Protein AF-A0A3D5E0Q9-F1 (afdb_monomer_lite)

Radius of gyration: 28.91 Å; chains: 1; bounding box: 89×63×93 Å

Foldseek 3Di:
DPDDDPDPLRVLVVQLVVCVVVVHDLLVQLVVCCVPVVFQSLVSLCSNVPDQLARLQVLLLVLCCVVVNCVPCPDRRGSVLSVLCRQFQHDDPGGGGDDDALVNLVSSCSSSVPLASCSNDDPNNVVPDDPVRVVVRVVVNDCVVVVVVPPPPPPPDDDDDDDDDDDDDDDDDDDDDDDDDDPDDDDCVVVVVVVVPPPDDDDDDDDDDDDDDDDDDDDDDDDDD

Secondary structure (DSSP, 8-state):
--PPPPPHHHHHHHHHHHHHHTT--HHHHHHHHHHHH---HHHHHHHHHT--HHHHHHHHHHHHHHTTS-TT-TT---HHHHHHHHHTT-SSSS--SPPPPHHHHHHHHHHTT-S-GGGG--HHHHHHS-HHHHHHHHHTT-THHHHTT--------------------------------------THHHHHHGGGS--S--------PPPPP-----------

Structure (mmCIF, N/CA/C/O backbone):
data_AF-A0A3D5E0Q9-F1
#
_entry.id   AF-A0A3D5E0Q9-F1
#
loop_
_atom_site.group_PDB
_atom_site.id
_atom_site.type_symbol
_atom_site.label_atom_id
_atom_site.label_alt_id
_atom_site.label_comp_id
_atom_site.label_asym_id
_atom_site.label_entity_id
_atom_site.label_seq_id
_atom_site.pdbx_PDB_ins_code
_atom_site.Cartn_x
_atom_site.Cartn_y
_atom_site.Cartn_z
_atom_site.occupancy
_atom_site.B_iso_or_equiv
_atom_site.auth_seq_id
_atom_site.auth_comp_id
_atom_site.auth_asym_id
_atom_site.auth_atom_id
_atom_site.pdbx_PDB_model_num
ATOM 1 N N . MET A 1 1 ? -21.034 23.790 -22.641 1.00 37.84 1 MET A N 1
ATOM 2 C CA . MET A 1 1 ? -19.598 23.682 -22.307 1.00 37.84 1 MET A CA 1
ATOM 3 C C . MET A 1 1 ? -19.311 22.242 -21.901 1.00 37.84 1 MET A C 1
ATOM 5 O O . MET A 1 1 ? -19.867 21.818 -20.894 1.00 37.84 1 MET A O 1
ATOM 9 N N . PRO A 1 2 ? -18.551 21.454 -22.677 1.00 42.53 2 PRO A N 1
ATOM 10 C CA . PRO A 1 2 ? -18.201 20.096 -22.282 1.00 42.53 2 PRO A CA 1
ATOM 11 C C . PRO A 1 2 ? -17.127 20.173 -21.191 1.00 42.53 2 PRO A C 1
ATOM 13 O O . PRO A 1 2 ? -16.043 20.702 -21.425 1.00 42.53 2 PRO A O 1
ATOM 16 N N . GLY A 1 3 ? -17.465 19.724 -19.980 1.00 47.66 3 GLY A N 1
ATOM 17 C CA . GLY A 1 3 ? -16.590 19.783 -18.810 1.00 47.66 3 GLY A CA 1
ATOM 18 C C . GLY A 1 3 ? -15.300 18.994 -19.022 1.00 47.66 3 GLY A C 1
ATOM 19 O O . GLY A 1 3 ? -15.319 17.892 -19.575 1.00 47.66 3 GLY A O 1
ATOM 20 N N . ALA A 1 4 ? -14.177 19.577 -18.599 1.00 54.59 4 ALA A N 1
ATOM 21 C CA . ALA A 1 4 ? -12.871 18.937 -18.641 1.00 54.59 4 ALA A CA 1
ATOM 22 C C . ALA A 1 4 ? -12.950 17.545 -18.001 1.00 54.59 4 ALA A C 1
ATOM 24 O O . ALA A 1 4 ? -13.426 17.397 -16.875 1.00 54.59 4 ALA A O 1
ATOM 25 N N . LYS A 1 5 ? -12.493 16.522 -18.731 1.00 58.09 5 LYS A N 1
ATOM 26 C CA . LYS A 1 5 ? -12.376 15.155 -18.215 1.00 58.09 5 LYS A CA 1
ATOM 27 C C . LYS A 1 5 ? -11.551 15.220 -16.930 1.00 58.09 5 LYS A C 1
ATOM 29 O O . LYS A 1 5 ? -10.393 15.638 -16.977 1.00 58.09 5 LYS A O 1
ATOM 34 N N . ALA A 1 6 ? -12.151 14.863 -15.794 1.00 70.31 6 ALA A N 1
ATOM 35 C CA . ALA A 1 6 ? -11.432 14.794 -14.531 1.00 70.31 6 ALA A CA 1
ATOM 36 C C . ALA A 1 6 ? -10.184 13.920 -14.722 1.00 70.31 6 ALA A C 1
ATOM 38 O O . ALA A 1 6 ? -10.240 12.880 -15.382 1.00 70.31 6 ALA A O 1
ATOM 39 N N . SER A 1 7 ? -9.040 14.356 -14.188 1.00 89.62 7 SER A N 1
ATOM 40 C CA . SER A 1 7 ? -7.846 13.508 -14.214 1.00 89.62 7 SER A CA 1
ATOM 41 C C . SER A 1 7 ? -8.155 12.178 -13.516 1.00 89.62 7 SER A C 1
ATOM 43 O O . SER A 1 7 ? -8.914 12.158 -12.548 1.00 89.62 7 SER A O 1
ATOM 45 N N . LEU A 1 8 ? -7.540 11.075 -13.952 1.00 90.81 8 LEU A N 1
ATOM 46 C CA . LEU A 1 8 ? -7.748 9.755 -13.337 1.00 90.81 8 LEU A CA 1
ATOM 47 C C . LEU A 1 8 ? -7.545 9.781 -11.808 1.00 90.81 8 LEU A C 1
ATOM 49 O O . LEU A 1 8 ? -8.246 9.096 -11.070 1.00 90.81 8 LEU A O 1
ATOM 53 N N . ARG A 1 9 ? -6.616 10.614 -11.317 1.00 89.88 9 ARG A N 1
ATOM 54 C CA . ARG A 1 9 ? -6.406 10.830 -9.876 1.00 89.88 9 ARG A CA 1
ATOM 55 C C . ARG A 1 9 ? -7.600 11.495 -9.193 1.00 89.88 9 ARG A C 1
ATOM 57 O O . ARG A 1 9 ? -7.939 11.106 -8.081 1.00 89.88 9 ARG A O 1
ATOM 64 N N . ALA A 1 10 ? -8.219 12.482 -9.839 1.00 94.06 10 ALA A N 1
ATOM 65 C CA . ALA A 1 10 ? -9.415 13.139 -9.320 1.00 94.06 10 ALA A CA 1
ATOM 66 C C . ALA A 1 10 ? -10.610 12.173 -9.296 1.00 94.06 10 ALA A C 1
ATOM 68 O O . ALA A 1 10 ? -11.301 12.103 -8.287 1.00 94.06 10 ALA A O 1
ATOM 69 N N . GLU A 1 11 ? -10.789 11.358 -10.342 1.00 94.94 11 GLU A N 1
ATOM 70 C CA . GLU A 1 11 ? -11.825 10.313 -10.375 1.00 94.94 11 GLU A CA 1
ATOM 71 C C . GLU A 1 11 ? -11.630 9.278 -9.251 1.00 94.94 11 GLU A C 1
ATOM 73 O O . GLU A 1 11 ? -12.576 8.901 -8.559 1.00 94.94 11 GLU A O 1
ATOM 78 N N . GLN A 1 12 ? -10.389 8.836 -9.030 1.00 95.75 12 GLN A N 1
ATOM 79 C CA . GLN A 1 12 ? -10.046 7.931 -7.933 1.00 95.75 12 GLN A CA 1
ATOM 80 C C . GLN A 1 12 ? -10.340 8.550 -6.561 1.00 95.75 12 GLN A C 1
ATOM 82 O O . GLN A 1 12 ? -10.915 7.881 -5.703 1.00 95.75 12 GLN A O 1
ATOM 87 N N . ALA A 1 13 ? -9.974 9.818 -6.355 1.00 96.12 13 ALA A N 1
ATOM 88 C CA . ALA A 1 13 ? -10.257 10.526 -5.111 1.00 96.12 13 ALA A CA 1
ATOM 89 C C . ALA A 1 13 ? -11.767 10.638 -4.857 1.00 96.12 13 ALA A C 1
ATOM 91 O O . ALA A 1 13 ? -12.230 10.247 -3.790 1.00 96.12 13 ALA A O 1
ATOM 92 N N . GLU A 1 14 ? -12.539 11.049 -5.865 1.00 96.62 14 GLU A N 1
ATOM 93 C CA . GLU A 1 14 ? -13.994 11.164 -5.759 1.00 96.62 14 GLU A CA 1
ATOM 94 C C . GLU A 1 14 ? -14.656 9.815 -5.438 1.00 96.62 14 GLU A C 1
ATOM 96 O O . GLU A 1 14 ? -15.540 9.737 -4.582 1.00 96.62 14 GLU A O 1
ATOM 101 N N . LEU A 1 15 ? -14.215 8.727 -6.085 1.00 97.00 15 LEU A N 1
ATOM 102 C CA . LEU A 1 15 ? -14.737 7.390 -5.802 1.00 97.00 15 LEU A CA 1
ATOM 103 C C . LEU A 1 15 ? -14.462 6.975 -4.354 1.00 97.00 15 LEU A C 1
ATOM 105 O O . LEU A 1 15 ? -15.365 6.471 -3.683 1.00 97.00 15 LEU A O 1
ATOM 109 N N . ARG A 1 16 ? -13.234 7.185 -3.869 1.00 97.56 16 ARG A N 1
ATOM 110 C CA . ARG A 1 16 ? -12.868 6.888 -2.481 1.00 97.56 16 ARG A CA 1
ATOM 111 C C . ARG A 1 16 ? -13.745 7.681 -1.517 1.00 97.56 16 ARG A C 1
ATOM 113 O O . ARG A 1 16 ? -14.320 7.085 -0.610 1.00 97.56 16 ARG A O 1
ATOM 120 N N . ASP A 1 17 ? -13.875 8.986 -1.724 1.00 97.69 17 ASP A N 1
ATOM 121 C CA . ASP A 1 17 ? -14.617 9.868 -0.822 1.00 97.69 17 ASP A CA 1
ATOM 122 C C . ASP A 1 17 ? -16.105 9.491 -0.789 1.00 97.69 17 ASP A C 1
ATOM 124 O O . ASP A 1 17 ? -16.701 9.391 0.285 1.00 97.69 17 ASP A O 1
ATOM 128 N N . ARG A 1 18 ? -16.682 9.136 -1.944 1.00 97.94 18 ARG A N 1
ATOM 129 C CA . ARG A 1 18 ? -18.049 8.606 -2.041 1.00 97.94 18 ARG A CA 1
ATOM 130 C C . ARG A 1 18 ? -18.220 7.295 -1.274 1.00 97.94 18 ARG A C 1
ATOM 132 O O . ARG A 1 18 ? -19.180 7.145 -0.526 1.00 97.94 18 ARG A O 1
ATOM 139 N N . MET A 1 19 ? -17.302 6.342 -1.437 1.00 98.19 19 MET A N 1
ATOM 140 C CA . MET A 1 19 ? -17.358 5.069 -0.711 1.00 98.19 19 MET A CA 1
ATOM 141 C C . MET A 1 19 ? -17.203 5.272 0.803 1.00 98.19 19 MET A C 1
ATOM 143 O O . MET A 1 19 ? -17.909 4.630 1.579 1.00 98.19 19 MET A O 1
ATOM 147 N N . ARG A 1 20 ? -16.340 6.204 1.230 1.00 97.12 20 ARG A N 1
ATOM 148 C CA . ARG A 1 20 ? -16.189 6.583 2.642 1.00 97.12 20 ARG A CA 1
ATOM 149 C C . ARG A 1 20 ? -17.450 7.237 3.202 1.00 97.12 20 ARG A C 1
ATOM 151 O O . ARG A 1 20 ? -17.837 6.896 4.316 1.00 97.12 20 ARG A O 1
ATOM 158 N N . ALA A 1 21 ? -18.117 8.101 2.436 1.00 97.31 21 ALA A N 1
ATOM 159 C CA . ALA A 1 21 ? -19.390 8.710 2.828 1.00 97.31 21 ALA A CA 1
ATOM 160 C C . ALA A 1 21 ? -20.511 7.670 3.018 1.00 97.31 21 ALA A C 1
ATOM 162 O O . ALA A 1 21 ? -21.378 7.848 3.866 1.00 97.31 21 ALA A O 1
ATOM 163 N N . LEU A 1 22 ? -20.456 6.555 2.283 1.00 97.50 22 LEU A N 1
ATOM 164 C CA . LEU A 1 22 ? -21.356 5.407 2.449 1.00 97.50 22 LEU A CA 1
ATOM 165 C C . LEU A 1 22 ? -20.956 4.466 3.603 1.00 97.50 22 LEU A C 1
ATOM 167 O O . LEU A 1 22 ? -21.578 3.423 3.785 1.00 97.50 22 LEU A O 1
ATOM 171 N N . GLY A 1 23 ? -19.910 4.795 4.367 1.00 97.06 23 GLY A N 1
ATOM 172 C CA . GLY A 1 23 ? -19.435 3.983 5.488 1.00 97.06 23 GLY A CA 1
ATOM 173 C C . GLY A 1 23 ? -18.597 2.765 5.088 1.00 97.06 23 GLY A C 1
ATOM 174 O O . GLY A 1 23 ? -18.316 1.919 5.936 1.00 97.06 23 GLY A O 1
ATOM 175 N N . LEU A 1 24 ? -18.167 2.657 3.826 1.00 97.00 24 LEU A N 1
ATOM 176 C CA . LEU A 1 24 ? -17.314 1.552 3.390 1.00 97.00 24 LEU A CA 1
ATOM 177 C C . LEU A 1 24 ? -15.885 1.705 3.940 1.00 97.00 24 LEU A C 1
ATOM 179 O O . LEU A 1 24 ? -15.323 2.806 4.040 1.00 97.00 24 LEU A O 1
ATOM 183 N N . GLY A 1 25 ? -15.296 0.574 4.323 1.00 94.81 25 GLY A N 1
ATOM 184 C CA . GLY A 1 25 ? -13.929 0.485 4.819 1.00 94.81 25 GLY A CA 1
ATOM 185 C C . GLY A 1 25 ? -12.892 0.477 3.695 1.00 94.81 25 GLY A C 1
ATOM 186 O O . GLY A 1 25 ? -13.211 0.371 2.510 1.00 94.81 25 GLY A O 1
ATOM 187 N N . TYR A 1 26 ? -11.620 0.572 4.081 1.00 96.00 26 TYR A N 1
ATOM 188 C CA . TYR A 1 26 ? -10.499 0.573 3.136 1.00 96.00 26 TYR A CA 1
ATOM 189 C C . TYR A 1 26 ? -10.370 -0.739 2.356 1.00 96.00 26 TYR A C 1
ATOM 191 O O . TYR A 1 26 ? -9.979 -0.698 1.195 1.00 96.00 26 TYR A O 1
ATOM 199 N N . GLU A 1 27 ? -10.778 -1.869 2.939 1.00 95.81 27 GLU A N 1
ATOM 200 C CA . GLU A 1 27 ? -10.821 -3.168 2.257 1.00 95.81 27 GLU A CA 1
ATOM 201 C C . GLU A 1 27 ? -11.749 -3.132 1.036 1.00 95.81 27 GLU A C 1
ATOM 203 O O . GLU A 1 27 ? -11.349 -3.484 -0.074 1.00 95.81 27 GLU A O 1
ATOM 208 N N . GLN A 1 28 ? -12.981 -2.641 1.214 1.00 97.38 28 GLN A N 1
ATOM 209 C CA . GLN A 1 28 ? -13.955 -2.557 0.125 1.00 97.38 28 GLN A CA 1
ATOM 210 C C . GLN A 1 28 ? -13.496 -1.568 -0.948 1.00 97.38 28 GLN A C 1
ATOM 212 O O . GLN A 1 28 ? -13.663 -1.822 -2.140 1.00 97.38 28 GLN A O 1
ATOM 217 N N . ILE A 1 29 ? -12.887 -0.455 -0.532 1.00 97.62 29 ILE A N 1
ATOM 218 C CA . ILE A 1 29 ? -12.332 0.535 -1.456 1.00 97.62 29 ILE A CA 1
ATOM 219 C C . ILE A 1 29 ? -11.178 -0.078 -2.257 1.00 97.62 29 ILE A C 1
ATOM 221 O O . ILE A 1 29 ? -11.185 0.011 -3.481 1.00 97.62 29 ILE A O 1
ATOM 225 N N . ALA A 1 30 ? -10.224 -0.751 -1.611 1.00 97.38 30 ALA A N 1
ATOM 226 C CA . ALA A 1 30 ? -9.113 -1.413 -2.292 1.00 97.38 30 ALA A CA 1
ATOM 227 C C . ALA A 1 30 ? -9.620 -2.444 -3.314 1.00 97.38 30 ALA A C 1
ATOM 229 O O . ALA A 1 30 ? -9.163 -2.463 -4.458 1.00 97.38 30 ALA A O 1
ATOM 230 N N . ALA A 1 31 ? -10.630 -3.235 -2.947 1.00 96.12 31 ALA A N 1
ATOM 231 C CA . ALA A 1 31 ? -11.229 -4.211 -3.847 1.00 96.12 31 ALA A CA 1
ATOM 232 C C . ALA A 1 31 ? -11.887 -3.566 -5.084 1.00 96.12 31 ALA A C 1
ATOM 234 O O . ALA A 1 31 ? -11.686 -4.032 -6.213 1.00 96.12 31 ALA A O 1
ATOM 235 N N . GLU A 1 32 ? -12.617 -2.460 -4.907 1.00 97.88 32 GLU A N 1
ATOM 236 C CA . GLU A 1 32 ? -13.176 -1.697 -6.030 1.00 97.88 32 GLU A CA 1
ATOM 237 C C . GLU A 1 32 ? -12.080 -1.071 -6.901 1.00 97.88 32 GLU A C 1
ATOM 239 O O . GLU A 1 32 ? -12.174 -1.098 -8.130 1.00 97.88 32 GLU A O 1
ATOM 244 N N . PHE A 1 33 ? -10.989 -0.590 -6.304 1.00 97.38 33 PHE A N 1
ATOM 245 C CA . PHE A 1 33 ? -9.849 -0.057 -7.049 1.00 97.38 33 PHE A CA 1
ATOM 246 C C . PHE A 1 33 ? -9.147 -1.132 -7.888 1.00 97.38 33 PHE A C 1
ATOM 248 O O . PHE A 1 33 ? -8.815 -0.886 -9.053 1.00 97.38 33 PHE A O 1
ATOM 255 N N . THR A 1 34 ? -8.979 -2.343 -7.354 1.00 95.56 34 THR A N 1
ATOM 256 C CA . THR A 1 34 ? -8.464 -3.486 -8.118 1.00 95.56 34 THR A CA 1
ATOM 257 C C . THR A 1 34 ? -9.381 -3.841 -9.285 1.00 95.56 34 THR A C 1
ATOM 259 O O . THR A 1 34 ? -8.912 -4.070 -10.401 1.00 95.56 34 THR A O 1
ATOM 262 N N . ARG A 1 35 ? -10.700 -3.846 -9.080 1.00 95.50 35 ARG A N 1
ATOM 263 C CA . ARG A 1 35 ? -11.656 -4.197 -10.136 1.00 95.50 35 ARG A CA 1
ATOM 264 C C . ARG A 1 35 ? -11.754 -3.125 -11.226 1.00 95.50 35 ARG A C 1
ATOM 266 O O . ARG A 1 35 ? -11.693 -3.471 -12.406 1.00 95.50 35 ARG A O 1
ATOM 273 N N . ARG A 1 36 ? -11.930 -1.858 -10.841 1.00 96.44 36 ARG A N 1
ATOM 274 C CA . ARG A 1 36 ? -12.225 -0.739 -11.750 1.00 96.44 36 ARG A CA 1
ATOM 275 C C . ARG A 1 36 ? -10.981 -0.212 -12.455 1.00 96.44 36 ARG A C 1
ATOM 277 O O . ARG A 1 36 ? -11.029 0.024 -13.656 1.00 96.44 36 ARG A O 1
ATOM 284 N N . TYR A 1 37 ? -9.874 -0.072 -11.728 1.00 94.69 37 TYR A N 1
ATOM 285 C CA . TYR A 1 37 ? -8.638 0.522 -12.247 1.00 94.69 37 TYR A CA 1
ATOM 286 C C . TYR A 1 37 ? -7.531 -0.504 -12.501 1.00 94.69 37 TYR A C 1
ATOM 288 O O . TYR A 1 37 ? -6.424 -0.120 -12.866 1.00 94.69 37 TYR A O 1
ATOM 296 N N . ARG A 1 38 ? -7.813 -1.803 -12.313 1.00 93.31 38 ARG A N 1
ATOM 297 C CA . ARG A 1 38 ? -6.848 -2.902 -12.511 1.00 93.31 38 ARG A CA 1
ATOM 298 C C . ARG A 1 38 ? -5.578 -2.745 -11.676 1.00 93.31 38 ARG A C 1
ATOM 300 O O . ARG A 1 38 ? -4.516 -3.232 -12.053 1.00 93.31 38 ARG A O 1
ATOM 307 N N . LEU A 1 39 ? -5.696 -2.081 -10.527 1.00 94.69 39 LEU A N 1
ATOM 308 C CA . LEU A 1 39 ? -4.582 -1.941 -9.604 1.00 94.69 39 LEU A CA 1
ATOM 309 C C . LEU A 1 39 ? -4.301 -3.267 -8.914 1.00 94.69 39 LEU A C 1
ATOM 311 O O . LEU A 1 39 ? -5.211 -3.965 -8.457 1.00 94.69 39 LEU A O 1
ATOM 315 N N . ARG A 1 40 ? -3.015 -3.574 -8.782 1.00 94.81 40 ARG A N 1
ATOM 316 C CA . ARG A 1 40 ? -2.567 -4.700 -7.971 1.00 94.81 40 ARG A CA 1
ATOM 317 C C . ARG A 1 40 ? -2.914 -4.456 -6.505 1.00 94.81 40 ARG A C 1
ATOM 319 O O . ARG A 1 40 ? -2.911 -3.291 -6.095 1.00 94.81 40 ARG A O 1
ATOM 326 N N . PRO A 1 41 ? -3.172 -5.505 -5.705 1.00 96.44 41 PRO A N 1
ATOM 327 C CA . PRO A 1 41 ? -3.681 -5.338 -4.346 1.00 96.44 41 PRO A CA 1
ATOM 328 C C . PRO A 1 41 ? -2.851 -4.366 -3.494 1.00 96.44 41 PRO A C 1
ATOM 330 O O . PRO A 1 41 ? -3.415 -3.466 -2.879 1.00 96.44 41 PRO A O 1
ATOM 333 N N . ARG A 1 42 ? -1.512 -4.446 -3.548 1.00 96.38 42 ARG A N 1
ATOM 334 C CA . ARG A 1 42 ? -0.607 -3.527 -2.824 1.00 96.38 42 ARG A CA 1
ATOM 335 C C . ARG A 1 42 ? -0.855 -2.052 -3.159 1.00 96.38 42 ARG A C 1
ATOM 337 O O . ARG A 1 42 ? -1.089 -1.243 -2.265 1.00 96.38 42 ARG A O 1
ATOM 344 N N . ALA A 1 43 ? -0.874 -1.716 -4.448 1.00 96.88 43 ALA A N 1
ATOM 345 C CA . ALA A 1 43 ? -1.147 -0.354 -4.902 1.00 96.88 43 ALA A CA 1
ATOM 346 C C . ALA A 1 43 ? -2.594 0.073 -4.603 1.00 96.88 43 ALA A C 1
ATOM 348 O O . ALA A 1 43 ? -2.840 1.234 -4.273 1.00 96.88 43 ALA A O 1
ATOM 349 N N . ALA A 1 44 ? -3.551 -0.854 -4.699 1.00 97.75 44 ALA A N 1
ATOM 350 C CA . ALA A 1 44 ? -4.959 -0.591 -4.430 1.00 97.75 44 ALA A CA 1
ATOM 351 C C . ALA A 1 44 ? -5.198 -0.203 -2.965 1.00 97.75 44 ALA A C 1
ATOM 353 O O . ALA A 1 44 ? -5.876 0.790 -2.714 1.00 97.75 44 ALA A O 1
ATOM 354 N N . TRP A 1 45 ? -4.580 -0.906 -2.011 1.00 97.94 45 TRP A N 1
ATOM 355 C CA . TRP A 1 45 ? -4.627 -0.547 -0.591 1.00 97.94 45 TRP A CA 1
ATOM 356 C C . TRP A 1 45 ? -4.058 0.850 -0.334 1.00 97.94 45 TRP A C 1
ATOM 358 O O . TRP A 1 45 ? -4.719 1.677 0.294 1.00 97.94 45 TRP A O 1
ATOM 368 N N . ARG A 1 46 ? -2.895 1.185 -0.906 1.00 97.69 46 ARG A N 1
ATOM 369 C CA . ARG A 1 46 ? -2.346 2.545 -0.799 1.00 97.69 46 ARG A CA 1
ATOM 370 C C . ARG A 1 46 ? -3.296 3.606 -1.370 1.00 97.69 46 ARG A C 1
ATOM 372 O O . ARG A 1 46 ? -3.495 4.657 -0.759 1.00 97.69 46 ARG A O 1
ATOM 379 N N . GLN A 1 47 ? -3.883 3.349 -2.541 1.00 97.25 47 GLN A N 1
ATOM 380 C CA . GLN A 1 47 ? -4.841 4.267 -3.167 1.00 97.25 47 GLN A CA 1
ATOM 381 C C . GLN A 1 47 ? -6.154 4.388 -2.378 1.00 97.25 47 GLN A C 1
ATOM 383 O O . GLN A 1 47 ? -6.734 5.478 -2.340 1.00 97.25 47 GLN A O 1
ATOM 388 N N . ALA A 1 48 ? -6.575 3.325 -1.688 1.00 97.38 48 ALA A N 1
ATOM 389 C CA . ALA A 1 48 ? -7.735 3.338 -0.805 1.00 97.38 48 ALA A CA 1
ATOM 390 C C . ALA A 1 48 ? -7.551 4.311 0.367 1.00 97.38 48 ALA A C 1
ATOM 392 O O . ALA A 1 48 ? -8.495 5.009 0.725 1.00 97.38 48 ALA A O 1
ATOM 393 N N . TYR A 1 49 ? -6.334 4.429 0.905 1.00 96.62 49 TYR A N 1
ATOM 394 C CA . TYR A 1 49 ? -5.980 5.466 1.881 1.00 96.62 49 TYR A CA 1
ATOM 395 C C . TYR A 1 49 ? -5.786 6.857 1.266 1.00 96.62 49 TYR A C 1
ATOM 397 O O . TYR A 1 49 ? -5.804 7.861 1.973 1.00 96.62 49 TYR A O 1
ATOM 405 N N . GLY A 1 50 ? -5.602 6.930 -0.052 1.00 96.31 50 GLY A N 1
ATOM 406 C CA . GLY A 1 50 ? -5.303 8.168 -0.762 1.00 96.31 50 GLY A CA 1
ATOM 407 C C . GLY A 1 50 ? -3.884 8.673 -0.589 1.00 96.31 50 GLY A C 1
ATOM 408 O O . GLY A 1 50 ? -3.623 9.849 -0.825 1.00 96.31 50 GLY A O 1
ATOM 409 N N . TRP A 1 51 ? -2.963 7.789 -0.216 1.00 97.38 51 TRP A N 1
ATOM 410 C CA . TRP A 1 51 ? -1.573 8.157 -0.014 1.00 97.38 51 TRP A CA 1
ATOM 411 C C . TRP A 1 51 ? -0.792 8.189 -1.329 1.00 97.38 51 TRP A C 1
ATOM 413 O O . TRP A 1 51 ? -0.886 7.298 -2.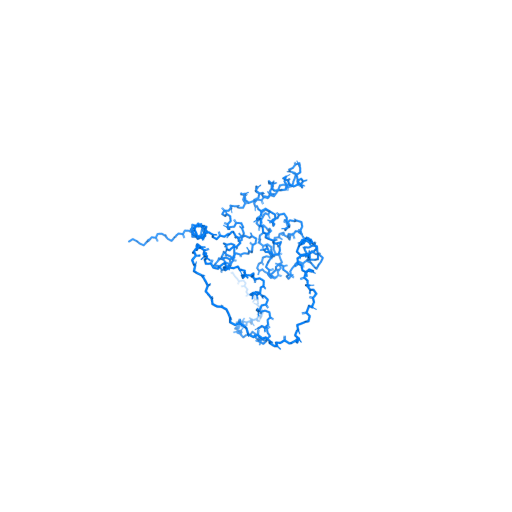188 1.00 97.38 51 TRP A O 1
ATOM 423 N N . SER A 1 52 ? 0.056 9.207 -1.463 1.00 96.25 52 SER A N 1
ATOM 424 C CA . SER A 1 52 ? 1.171 9.166 -2.407 1.00 96.25 52 SER A CA 1
ATOM 425 C C . SER A 1 52 ? 2.177 8.077 -2.006 1.00 96.25 52 SER A C 1
ATOM 427 O O . SER A 1 52 ? 2.131 7.550 -0.894 1.00 96.25 52 SER A O 1
ATOM 429 N N . LEU A 1 53 ? 3.093 7.716 -2.909 1.00 96.62 53 LEU A N 1
ATOM 430 C CA . LEU A 1 53 ? 4.155 6.753 -2.593 1.00 96.62 53 LEU A CA 1
ATOM 431 C C . LEU A 1 53 ? 5.018 7.221 -1.412 1.00 96.62 53 LEU A C 1
ATOM 433 O O . LEU A 1 53 ? 5.330 6.416 -0.544 1.00 96.62 53 LEU A O 1
ATOM 437 N N . ASN A 1 54 ? 5.344 8.516 -1.350 1.00 96.88 54 ASN A N 1
ATOM 438 C CA . ASN A 1 54 ? 6.145 9.076 -0.259 1.00 96.88 54 ASN A CA 1
ATOM 439 C C . ASN A 1 54 ? 5.376 9.050 1.064 1.00 96.88 54 ASN A C 1
ATOM 441 O O . ASN A 1 54 ? 5.883 8.524 2.042 1.00 96.88 54 ASN A O 1
ATOM 445 N N . GLN A 1 55 ? 4.113 9.489 1.063 1.00 97.44 55 GLN A N 1
ATOM 446 C CA . GLN A 1 55 ? 3.272 9.420 2.264 1.00 97.44 55 GLN A CA 1
ATOM 447 C C . GLN A 1 55 ? 3.131 7.983 2.776 1.00 97.44 55 GLN A C 1
ATOM 449 O O . GLN A 1 55 ? 3.200 7.746 3.975 1.00 97.44 55 GLN A O 1
ATOM 454 N N . ALA A 1 56 ? 2.952 7.011 1.880 1.00 97.62 56 ALA A N 1
ATOM 455 C CA . ALA A 1 56 ? 2.876 5.610 2.272 1.00 97.62 56 ALA A CA 1
ATOM 456 C C . ALA A 1 56 ? 4.212 5.090 2.818 1.00 97.62 56 ALA A C 1
ATOM 458 O O . ALA A 1 56 ? 4.213 4.380 3.819 1.00 97.62 56 ALA A O 1
ATOM 459 N N . ALA A 1 57 ? 5.338 5.463 2.208 1.00 96.56 57 ALA A N 1
ATOM 460 C CA . ALA A 1 57 ? 6.663 5.131 2.719 1.00 96.56 57 ALA A CA 1
ATOM 461 C C . ALA A 1 57 ? 6.885 5.701 4.132 1.00 96.56 57 ALA A C 1
ATOM 463 O O . ALA A 1 57 ? 7.345 4.975 5.011 1.00 96.56 57 ALA A O 1
ATOM 464 N N . ASP A 1 58 ? 6.456 6.940 4.386 1.00 95.75 58 ASP A N 1
ATOM 465 C CA . ASP A 1 58 ? 6.519 7.562 5.711 1.00 95.75 58 ASP A CA 1
ATOM 466 C C . ASP A 1 58 ? 5.678 6.791 6.740 1.00 95.75 58 ASP A C 1
ATOM 468 O O . ASP A 1 58 ? 6.147 6.515 7.844 1.00 95.75 58 ASP A O 1
ATOM 472 N N . GLN A 1 59 ? 4.462 6.365 6.374 1.00 96.56 59 GLN A N 1
ATOM 473 C CA . GLN A 1 59 ? 3.613 5.539 7.245 1.00 96.56 59 GLN A CA 1
ATOM 474 C C . GLN A 1 59 ? 4.228 4.160 7.526 1.00 96.56 59 GLN A C 1
ATOM 476 O O . GLN A 1 59 ? 4.145 3.657 8.651 1.00 96.56 59 GLN A O 1
ATOM 481 N N . ILE A 1 60 ? 4.879 3.551 6.531 1.00 95.19 60 ILE A N 1
ATOM 482 C CA . ILE A 1 60 ? 5.592 2.277 6.688 1.00 95.19 60 ILE A CA 1
ATOM 483 C C . ILE A 1 60 ? 6.754 2.444 7.669 1.00 95.19 60 ILE A C 1
ATOM 485 O O . ILE A 1 60 ? 6.886 1.651 8.601 1.00 95.19 60 ILE A O 1
ATOM 489 N N . ASN A 1 61 ? 7.550 3.502 7.515 1.00 93.75 61 ASN A N 1
ATOM 490 C CA . ASN A 1 61 ? 8.671 3.803 8.404 1.00 93.75 61 ASN A CA 1
ATOM 491 C C . ASN A 1 61 ? 8.198 4.102 9.829 1.00 93.75 61 ASN A C 1
ATOM 493 O O . ASN A 1 61 ? 8.748 3.563 10.787 1.00 93.75 61 ASN A O 1
ATOM 497 N N . ALA A 1 62 ? 7.125 4.882 9.979 1.00 93.00 62 ALA A N 1
ATOM 498 C CA . ALA A 1 62 ? 6.506 5.143 11.275 1.00 93.00 62 ALA A CA 1
ATOM 499 C C . ALA A 1 62 ? 6.011 3.846 11.941 1.00 93.00 62 ALA A C 1
ATOM 501 O O . ALA A 1 62 ? 6.195 3.649 13.144 1.00 93.00 62 ALA A O 1
ATOM 502 N N . THR A 1 63 ? 5.435 2.928 11.158 1.00 93.44 63 THR A N 1
ATOM 503 C CA . THR A 1 63 ? 5.021 1.604 11.646 1.00 93.44 63 THR A CA 1
ATOM 504 C C . THR A 1 63 ? 6.230 0.782 12.091 1.00 93.44 63 THR A C 1
ATOM 506 O O . THR A 1 63 ? 6.208 0.223 13.186 1.00 93.44 63 THR A O 1
ATOM 509 N N . ALA A 1 64 ? 7.296 0.744 11.285 1.00 91.44 64 ALA A N 1
ATOM 510 C CA . ALA A 1 64 ? 8.528 0.017 11.585 1.00 91.44 64 ALA A CA 1
ATOM 511 C C . ALA A 1 64 ? 9.206 0.529 12.867 1.00 91.44 64 ALA A C 1
ATOM 513 O O . ALA A 1 64 ? 9.607 -0.270 13.715 1.00 91.44 64 ALA A O 1
ATOM 514 N N . ALA A 1 65 ? 9.266 1.850 13.051 1.00 89.81 65 ALA A N 1
ATOM 515 C CA . ALA A 1 65 ? 9.779 2.473 14.267 1.00 89.81 65 ALA A CA 1
ATOM 516 C C . ALA A 1 65 ? 8.921 2.109 15.490 1.00 89.81 65 ALA A C 1
ATOM 518 O O . ALA A 1 65 ? 9.451 1.703 16.525 1.00 89.81 65 ALA A O 1
ATOM 519 N N . LYS A 1 66 ? 7.587 2.170 15.359 1.00 89.75 66 LYS A N 1
ATOM 520 C CA . LYS A 1 66 ? 6.643 1.842 16.441 1.00 89.75 66 LYS A CA 1
ATOM 521 C C . LYS A 1 66 ? 6.784 0.401 16.939 1.00 89.75 66 LYS A C 1
ATOM 523 O O . LYS A 1 66 ? 6.651 0.163 18.136 1.00 89.75 66 LYS A O 1
ATOM 528 N N . ILE A 1 67 ? 7.048 -0.551 16.045 1.00 88.62 67 ILE A N 1
ATOM 529 C CA . ILE A 1 67 ? 7.240 -1.968 16.403 1.00 88.62 67 ILE A CA 1
ATOM 530 C C . ILE A 1 67 ? 8.699 -2.311 16.757 1.00 88.62 67 ILE A C 1
ATOM 532 O O . ILE A 1 67 ? 9.012 -3.476 16.985 1.00 88.62 67 ILE A O 1
ATOM 536 N N . GLY A 1 68 ? 9.594 -1.315 16.802 1.00 83.31 68 GLY A N 1
ATOM 537 C CA . GLY A 1 68 ? 11.005 -1.488 17.158 1.00 83.31 68 GLY A CA 1
ATOM 538 C C . GLY A 1 68 ? 11.853 -2.188 16.094 1.00 83.31 68 GLY A C 1
ATOM 539 O O . GLY A 1 68 ? 12.948 -2.649 16.406 1.00 83.31 68 GLY A O 1
ATOM 540 N N . LEU A 1 69 ? 11.360 -2.281 14.857 1.00 79.06 69 LEU A N 1
ATOM 541 C CA . LEU A 1 69 ? 12.050 -2.946 13.753 1.00 79.06 69 LEU A CA 1
ATOM 542 C C . LEU A 1 69 ? 13.181 -2.088 13.170 1.00 79.06 69 LEU A C 1
ATOM 544 O O . LEU A 1 69 ? 14.205 -2.626 12.760 1.00 79.06 69 LEU A O 1
ATOM 548 N N . ASP A 1 70 ? 13.006 -0.768 13.161 1.00 68.19 70 ASP A N 1
ATOM 549 C CA . ASP A 1 70 ? 14.034 0.185 12.742 1.00 68.19 70 ASP A CA 1
ATOM 550 C C . ASP A 1 70 ? 14.177 1.285 13.798 1.00 68.19 70 ASP A C 1
ATOM 552 O O . ASP A 1 70 ? 13.688 2.402 13.645 1.00 68.19 70 ASP A O 1
ATOM 556 N N . ARG A 1 71 ? 14.796 0.932 14.934 1.00 58.56 71 ARG A N 1
ATOM 557 C CA . ARG A 1 71 ? 15.034 1.869 16.047 1.00 58.56 71 ARG A CA 1
ATOM 558 C C . ARG A 1 71 ? 15.987 3.006 15.654 1.00 58.56 71 ARG A C 1
ATOM 560 O O . ARG A 1 71 ? 15.881 4.093 16.211 1.00 58.56 71 ARG A O 1
ATOM 567 N N . ASP A 1 72 ? 16.866 2.758 14.685 1.00 56.06 72 ASP A N 1
ATOM 568 C CA . ASP A 1 7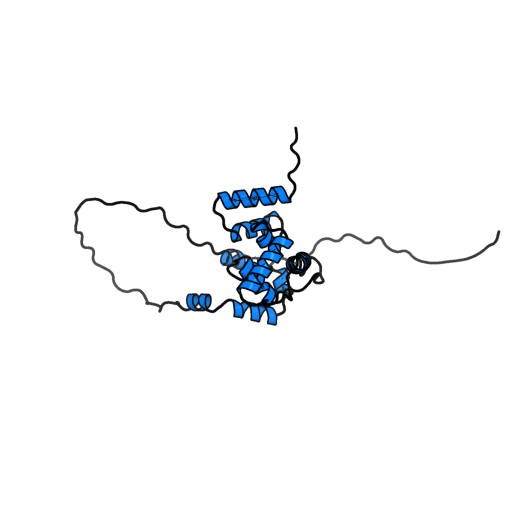2 ? 17.932 3.682 14.288 1.00 56.06 72 ASP A CA 1
ATOM 569 C C . ASP A 1 72 ? 17.645 4.404 12.956 1.00 56.06 72 ASP A C 1
ATOM 571 O O . ASP A 1 72 ? 18.476 5.187 12.497 1.00 56.06 72 ASP A O 1
ATOM 575 N N . GLY A 1 73 ? 16.505 4.131 12.308 1.00 60.09 73 GLY A N 1
ATOM 576 C CA . GLY A 1 73 ? 16.114 4.729 11.024 1.00 60.09 73 GLY A CA 1
ATOM 577 C C . GLY A 1 73 ? 17.037 4.379 9.849 1.00 60.09 73 GLY A C 1
ATOM 578 O O . GLY A 1 73 ? 17.088 5.115 8.862 1.00 60.09 73 GLY A O 1
ATOM 579 N N . ARG A 1 74 ? 17.824 3.299 9.954 1.00 54.97 74 ARG A N 1
ATOM 580 C CA . ARG A 1 74 ? 18.913 3.000 9.004 1.00 54.97 74 ARG A CA 1
ATOM 581 C C . ARG A 1 74 ? 18.419 2.381 7.700 1.00 54.97 74 ARG A C 1
ATOM 583 O O . ARG A 1 74 ? 19.167 2.380 6.724 1.00 54.97 74 ARG A O 1
ATOM 590 N N . ALA A 1 75 ? 17.197 1.852 7.666 1.00 64.00 75 ALA A N 1
ATOM 591 C CA . ALA A 1 75 ? 16.635 1.180 6.498 1.00 64.00 75 ALA A CA 1
ATOM 592 C C . ALA A 1 75 ? 15.258 1.753 6.137 1.00 64.00 75 ALA A C 1
ATOM 594 O O . ALA A 1 75 ? 14.285 1.015 5.965 1.00 64.00 75 ALA A O 1
ATOM 595 N N . ALA A 1 76 ? 15.195 3.079 5.991 1.00 79.69 76 ALA A N 1
ATOM 596 C CA . ALA A 1 76 ? 13.976 3.778 5.616 1.00 79.69 76 ALA A CA 1
ATOM 597 C C . ALA A 1 76 ? 13.444 3.305 4.247 1.00 79.69 76 ALA A C 1
ATOM 599 O O . ALA A 1 76 ? 14.130 3.347 3.220 1.00 79.69 76 ALA A O 1
ATOM 600 N N . MET A 1 77 ? 12.181 2.883 4.228 1.00 91.75 77 MET A N 1
ATOM 601 C CA . MET A 1 77 ? 11.394 2.716 3.013 1.00 91.75 77 MET A CA 1
ATOM 602 C C . MET A 1 77 ? 11.317 4.057 2.279 1.00 91.75 77 MET A C 1
ATOM 604 O O . MET A 1 77 ? 11.062 5.092 2.893 1.00 91.75 77 MET A O 1
ATOM 608 N N . SER A 1 78 ? 11.495 4.031 0.959 1.00 94.69 78 SER A N 1
ATOM 609 C CA . SER A 1 78 ? 11.357 5.197 0.085 1.00 94.69 78 SER A CA 1
ATOM 610 C C . SER A 1 78 ? 10.214 4.990 -0.908 1.00 94.69 78 SER A C 1
ATOM 612 O O . SER A 1 78 ? 9.820 3.855 -1.188 1.00 94.69 78 SER A O 1
ATOM 614 N N . GLY A 1 79 ? 9.690 6.079 -1.477 1.00 95.44 79 GLY A N 1
ATOM 615 C CA . GLY A 1 79 ? 8.658 6.008 -2.515 1.00 95.44 79 GLY A CA 1
ATOM 616 C C . GLY A 1 79 ? 9.045 5.124 -3.716 1.00 95.44 79 GLY A C 1
ATOM 617 O O . GLY A 1 79 ? 8.238 4.278 -4.109 1.00 95.44 79 GLY A O 1
ATOM 618 N N . PRO A 1 80 ? 10.265 5.246 -4.279 1.00 95.06 80 PRO A N 1
ATOM 619 C CA . PRO A 1 80 ? 10.738 4.360 -5.345 1.00 95.06 80 PRO A CA 1
ATOM 620 C C . PRO A 1 80 ? 10.814 2.883 -4.935 1.00 95.06 80 PRO A C 1
ATOM 622 O O . PRO A 1 80 ? 10.301 2.033 -5.660 1.00 95.06 80 PRO A O 1
ATOM 625 N N . HIS A 1 81 ? 11.360 2.567 -3.753 1.00 93.38 81 HIS A N 1
ATOM 626 C CA . HIS A 1 81 ? 11.412 1.181 -3.267 1.00 93.38 81 HIS A CA 1
ATOM 627 C C . HIS A 1 81 ? 10.012 0.593 -3.078 1.00 93.38 81 HIS A C 1
ATOM 629 O O . HIS A 1 81 ? 9.758 -0.552 -3.451 1.00 93.38 81 HIS A O 1
ATOM 635 N N . LEU A 1 82 ? 9.078 1.383 -2.543 1.00 96.19 82 LEU A N 1
ATOM 636 C CA . LEU A 1 82 ? 7.686 0.967 -2.424 1.00 96.19 82 LEU A CA 1
ATOM 637 C C . LEU A 1 82 ? 7.066 0.695 -3.801 1.00 96.19 82 LEU A C 1
ATOM 639 O O . LEU A 1 82 ? 6.384 -0.313 -3.972 1.00 96.19 82 LEU A O 1
ATOM 643 N N . SER A 1 83 ? 7.343 1.543 -4.794 1.00 95.62 83 SER A N 1
ATOM 644 C CA . SER A 1 83 ? 6.864 1.342 -6.165 1.00 95.62 83 SER A CA 1
ATOM 645 C C . SER A 1 83 ? 7.356 0.023 -6.766 1.00 95.62 83 SER A C 1
ATOM 647 O O . SER A 1 83 ? 6.584 -0.665 -7.431 1.00 95.62 83 SER A O 1
ATOM 649 N N . GLU A 1 84 ? 8.613 -0.357 -6.525 1.00 95.19 84 GLU A N 1
ATOM 650 C CA . GLU A 1 84 ? 9.153 -1.642 -6.984 1.00 95.19 84 GLU A CA 1
ATOM 651 C C . GLU A 1 84 ? 8.399 -2.828 -6.369 1.00 95.19 84 GLU A C 1
ATOM 653 O O . GLU A 1 84 ? 8.033 -3.761 -7.087 1.00 95.19 84 GLU A O 1
ATOM 658 N N . TYR A 1 85 ? 8.108 -2.775 -5.064 1.00 95.31 85 TYR A N 1
ATOM 659 C CA . TYR A 1 85 ? 7.327 -3.814 -4.388 1.00 95.31 85 TYR A CA 1
ATOM 660 C C . TYR A 1 85 ? 5.872 -3.863 -4.873 1.00 95.31 85 TYR A C 1
ATOM 662 O O . TYR A 1 85 ? 5.309 -4.947 -5.030 1.00 95.31 85 TYR A O 1
ATOM 670 N N . GLU A 1 86 ? 5.244 -2.710 -5.119 1.00 95.50 86 GLU A N 1
ATOM 671 C CA . GLU A 1 86 ? 3.874 -2.634 -5.643 1.00 95.50 86 GLU A CA 1
ATOM 672 C C . GLU A 1 86 ? 3.755 -3.231 -7.050 1.00 95.50 86 GLU A C 1
ATOM 674 O O . GLU A 1 86 ? 2.723 -3.816 -7.385 1.00 95.50 86 GLU A O 1
ATOM 679 N N . GLN A 1 87 ? 4.806 -3.105 -7.864 1.00 94.19 87 GLN A N 1
ATOM 680 C CA . GLN A 1 87 ? 4.802 -3.544 -9.256 1.00 94.19 87 GLN A CA 1
ATOM 681 C C . GLN A 1 87 ? 5.220 -5.004 -9.428 1.00 94.19 87 GLN A C 1
ATOM 683 O O . GLN A 1 87 ? 4.641 -5.670 -10.285 1.00 94.19 87 GLN A O 1
ATOM 688 N N . TRP A 1 88 ? 6.155 -5.525 -8.623 1.00 94.62 88 TRP A N 1
ATOM 689 C CA . TRP A 1 88 ? 6.654 -6.906 -8.727 1.00 94.62 88 TRP A CA 1
ATOM 690 C C . TRP A 1 88 ? 5.531 -7.949 -8.673 1.00 94.62 88 TRP A C 1
ATOM 692 O O . TRP A 1 88 ? 4.656 -7.784 -7.831 1.00 94.62 88 TRP A O 1
ATOM 702 N N . PRO A 1 89 ? 5.497 -9.019 -9.500 1.00 93.12 89 PRO A N 1
ATOM 703 C CA . PRO A 1 89 ? 6.475 -9.387 -10.529 1.00 93.12 89 PRO A CA 1
ATOM 704 C C . PRO A 1 89 ? 6.313 -8.661 -11.878 1.00 93.12 89 PRO A C 1
ATOM 706 O O . PRO A 1 89 ? 6.974 -9.022 -12.841 1.00 93.12 89 PRO A O 1
ATOM 709 N N . GLY A 1 90 ? 5.456 -7.653 -11.997 1.00 88.62 90 GLY A N 1
ATOM 710 C CA . GLY A 1 90 ? 5.173 -6.980 -13.266 1.00 88.62 90 GLY A CA 1
ATOM 711 C C . GLY A 1 90 ? 4.274 -7.801 -14.197 1.00 88.62 90 GLY A C 1
ATOM 712 O O . GLY A 1 90 ? 3.713 -8.824 -13.810 1.00 88.62 90 GLY A O 1
ATOM 713 N N . HIS A 1 91 ? 4.101 -7.323 -15.432 1.00 79.75 91 HIS A N 1
ATOM 714 C CA . HIS A 1 91 ? 3.182 -7.913 -16.422 1.00 79.75 91 HIS A CA 1
ATOM 715 C C . HIS A 1 91 ? 3.871 -8.833 -17.447 1.00 79.75 91 HIS A C 1
ATOM 717 O O . HIS A 1 91 ? 3.206 -9.378 -18.325 1.00 79.75 91 HIS A O 1
ATOM 723 N N . GLY A 1 92 ? 5.197 -8.975 -17.371 1.00 82.06 92 GLY A N 1
ATOM 724 C CA . GLY A 1 92 ? 5.998 -9.721 -18.340 1.00 82.06 92 GLY A CA 1
ATOM 725 C C . GLY A 1 92 ? 6.249 -11.187 -17.960 1.00 82.06 92 GLY A C 1
ATOM 726 O O . GLY A 1 92 ? 5.973 -11.611 -16.836 1.00 82.06 92 GLY A O 1
ATOM 727 N N . PRO A 1 93 ? 6.834 -11.977 -18.880 1.00 80.94 93 PRO A N 1
ATOM 728 C CA . PRO A 1 93 ? 7.233 -13.357 -18.604 1.00 80.94 93 PRO A CA 1
ATOM 729 C C . PRO A 1 93 ? 8.352 -13.440 -17.557 1.00 80.94 93 PRO A C 1
ATOM 731 O O . PRO A 1 93 ? 8.422 -14.418 -16.815 1.00 80.94 93 PRO A O 1
ATOM 734 N N . GLN A 1 94 ? 9.183 -12.407 -17.429 1.00 84.06 94 GLN A N 1
ATOM 735 C CA . GLN A 1 94 ? 10.229 -12.317 -16.413 1.00 84.06 94 GLN A CA 1
ATOM 736 C C . GLN A 1 94 ? 9.818 -11.321 -15.323 1.00 84.06 94 GLN A C 1
ATOM 738 O O . GLN A 1 94 ? 9.236 -10.288 -15.666 1.00 84.06 94 GLN A O 1
ATOM 743 N N . PRO A 1 95 ? 10.087 -11.603 -14.030 1.00 84.38 95 PRO A N 1
ATOM 744 C CA . PRO A 1 95 ? 9.643 -10.719 -12.978 1.00 84.38 95 PRO A CA 1
ATOM 745 C C . PRO A 1 95 ? 10.459 -9.424 -13.005 1.00 84.38 95 PRO A C 1
ATOM 747 O O . PRO A 1 95 ? 11.690 -9.468 -13.028 1.00 84.38 95 PRO A O 1
ATOM 750 N N . THR A 1 96 ? 9.781 -8.281 -12.985 1.00 86.25 96 THR A N 1
ATOM 751 C CA . THR A 1 96 ? 10.399 -6.953 -12.879 1.00 86.25 96 THR A CA 1
ATOM 752 C C . THR A 1 96 ? 10.228 -6.358 -11.487 1.00 86.25 96 THR A C 1
ATOM 754 O O . THR A 1 96 ? 9.277 -6.663 -10.768 1.00 86.25 96 THR A O 1
ATOM 757 N N . GLY A 1 97 ? 11.173 -5.498 -11.105 1.00 84.81 97 GLY A N 1
ATOM 758 C CA . GLY A 1 97 ? 11.214 -4.883 -9.781 1.00 84.81 97 GLY A CA 1
ATOM 759 C C . GLY A 1 97 ? 11.760 -5.815 -8.700 1.00 84.81 97 GLY A C 1
ATOM 760 O O . GLY A 1 97 ? 12.241 -6.922 -8.957 1.00 84.81 97 GLY A O 1
ATOM 761 N N . ARG A 1 98 ? 11.700 -5.343 -7.458 1.00 90.62 98 ARG A N 1
ATOM 762 C CA . ARG A 1 98 ? 12.237 -6.049 -6.300 1.00 90.62 98 ARG A CA 1
ATOM 763 C C . ARG A 1 98 ? 11.198 -7.000 -5.716 1.00 90.62 98 ARG A C 1
ATOM 765 O O . ARG A 1 98 ? 10.113 -6.584 -5.315 1.00 90.62 98 ARG A O 1
ATOM 772 N N . LYS A 1 99 ? 11.564 -8.280 -5.596 1.00 93.56 99 LYS A N 1
ATOM 773 C CA . LYS A 1 99 ? 10.730 -9.280 -4.920 1.00 93.56 99 LYS A CA 1
ATOM 774 C C . LYS A 1 99 ? 10.526 -8.887 -3.447 1.00 93.56 99 LYS A C 1
ATOM 776 O O . LYS A 1 99 ? 11.521 -8.746 -2.729 1.00 93.56 99 LYS A O 1
ATOM 781 N N . PRO A 1 100 ? 9.277 -8.736 -2.971 1.00 93.31 100 PRO A N 1
ATOM 782 C CA . PRO A 1 100 ? 9.019 -8.447 -1.570 1.00 93.31 100 PRO A CA 1
ATOM 783 C C . PRO A 1 100 ? 9.323 -9.684 -0.719 1.00 93.31 100 PRO A C 1
ATOM 785 O O . PRO A 1 100 ? 8.907 -10.799 -1.037 1.00 93.31 100 PRO A O 1
ATOM 788 N N . THR A 1 101 ? 10.062 -9.497 0.373 1.00 92.81 101 THR A N 1
ATOM 789 C CA . THR A 1 101 ? 10.299 -10.574 1.343 1.00 92.81 101 THR A CA 1
ATOM 790 C C . THR A 1 101 ? 9.041 -10.797 2.191 1.00 92.81 101 THR A C 1
ATOM 792 O O . THR A 1 101 ? 8.263 -9.854 2.382 1.00 92.81 101 THR A O 1
ATOM 795 N N . PRO A 1 102 ? 8.840 -11.992 2.785 1.00 93.12 102 PRO A N 1
ATOM 796 C CA . PRO A 1 102 ? 7.729 -12.229 3.714 1.00 93.12 102 PRO A CA 1
ATOM 797 C C . PRO A 1 102 ? 7.654 -11.201 4.849 1.00 93.12 102 PRO A C 1
ATOM 799 O O . PRO A 1 102 ? 6.580 -10.862 5.336 1.00 93.12 102 PRO A O 1
ATOM 802 N N . HIS A 1 103 ? 8.812 -10.683 5.256 1.00 91.12 103 HIS A N 1
ATOM 803 C CA . HIS A 1 103 ? 8.923 -9.649 6.269 1.00 91.12 103 HIS A CA 1
ATOM 804 C C . HIS A 1 103 ? 8.375 -8.293 5.794 1.00 91.12 103 HIS A C 1
ATOM 806 O O . HIS A 1 103 ? 7.565 -7.693 6.496 1.00 91.12 103 HIS A O 1
ATOM 812 N N . VAL A 1 104 ? 8.751 -7.840 4.591 1.00 93.00 104 VAL A N 1
ATOM 813 C CA . VAL A 1 104 ? 8.212 -6.603 3.994 1.00 93.00 104 VAL A CA 1
ATOM 814 C C . VAL A 1 104 ? 6.700 -6.714 3.796 1.00 93.00 104 VAL A C 1
ATOM 816 O O . VAL A 1 104 ? 5.977 -5.780 4.123 1.00 93.00 104 VAL A O 1
ATOM 819 N N . LEU A 1 105 ? 6.204 -7.864 3.327 1.00 94.50 105 LEU A N 1
ATOM 820 C CA . LEU A 1 105 ? 4.765 -8.096 3.164 1.00 94.50 105 LEU A CA 1
ATOM 821 C C . LEU A 1 105 ? 4.007 -8.009 4.496 1.00 94.50 105 LEU A C 1
ATOM 823 O O . LEU A 1 105 ? 2.938 -7.407 4.551 1.00 94.50 105 LEU A O 1
ATOM 827 N N . ALA A 1 106 ? 4.571 -8.560 5.574 1.00 92.56 106 ALA A N 1
ATOM 828 C CA . ALA A 1 106 ? 3.991 -8.442 6.908 1.00 92.56 106 ALA A CA 1
ATOM 829 C C . ALA A 1 106 ? 3.980 -6.987 7.409 1.00 92.56 106 ALA A C 1
ATOM 831 O O . ALA A 1 106 ? 2.986 -6.546 7.978 1.00 92.56 106 ALA A O 1
ATOM 832 N N . LEU A 1 107 ? 5.050 -6.225 7.164 1.00 93.12 107 LEU A N 1
ATOM 833 C CA . LEU A 1 107 ? 5.101 -4.808 7.521 1.00 93.12 107 LEU A CA 1
ATOM 834 C C . LEU A 1 107 ? 4.048 -3.993 6.754 1.00 93.12 107 LEU A C 1
ATOM 836 O O . LEU A 1 107 ? 3.319 -3.222 7.369 1.00 93.12 107 LEU A O 1
ATOM 840 N N . LEU A 1 108 ? 3.909 -4.211 5.441 1.00 95.19 108 LEU A N 1
ATOM 841 C CA . LEU A 1 108 ? 2.871 -3.564 4.629 1.00 95.19 108 LEU A CA 1
ATOM 842 C C . LEU A 1 108 ? 1.464 -3.892 5.140 1.00 95.19 108 LEU A C 1
ATOM 844 O O . LEU A 1 108 ? 0.628 -2.998 5.247 1.00 95.19 108 LEU A O 1
ATOM 848 N N . ALA A 1 109 ? 1.215 -5.156 5.485 1.00 94.56 109 ALA A N 1
ATOM 849 C CA . ALA A 1 109 ? -0.065 -5.596 6.029 1.00 94.56 109 ALA A CA 1
ATOM 850 C C . ALA A 1 109 ? -0.408 -4.875 7.339 1.00 94.56 109 ALA A C 1
ATOM 852 O O . ALA A 1 109 ? -1.535 -4.414 7.519 1.00 94.56 109 ALA A O 1
ATOM 853 N N . LEU A 1 110 ? 0.580 -4.716 8.225 1.00 93.81 110 LEU A N 1
ATOM 854 C CA . LEU A 1 110 ? 0.427 -3.957 9.464 1.00 93.81 110 LEU A CA 1
ATOM 855 C C . LEU A 1 110 ? 0.158 -2.471 9.197 1.00 93.81 110 LEU A C 1
ATOM 857 O O . LEU A 1 110 ? -0.746 -1.904 9.805 1.00 93.81 110 LEU A O 1
ATOM 861 N N . THR A 1 111 ? 0.901 -1.844 8.281 1.00 95.44 111 THR A N 1
ATOM 862 C CA . THR A 1 111 ? 0.735 -0.417 7.962 1.00 95.44 111 THR A CA 1
ATOM 863 C C . THR A 1 111 ? -0.619 -0.115 7.322 1.00 95.44 111 THR A C 1
ATOM 865 O O . THR A 1 111 ? -1.244 0.887 7.661 1.00 95.44 111 THR A O 1
ATOM 868 N N . TYR A 1 112 ? -1.097 -0.973 6.419 1.00 95.75 112 TYR A N 1
ATOM 869 C CA . TYR A 1 112 ? -2.405 -0.812 5.779 1.00 95.75 112 TYR A CA 1
ATOM 870 C C . TYR A 1 112 ? -3.566 -1.375 6.605 1.00 95.75 112 TYR A C 1
ATOM 872 O O . TYR A 1 112 ? -4.709 -1.291 6.168 1.00 95.75 112 TYR A O 1
ATOM 880 N N . GLY A 1 113 ? -3.298 -1.970 7.771 1.00 92.31 113 GLY A N 1
ATOM 881 C CA . GLY A 1 113 ? -4.331 -2.585 8.603 1.00 92.31 113 GLY A CA 1
ATOM 882 C C . GLY A 1 113 ? -5.092 -3.709 7.895 1.00 92.31 113 GLY A C 1
ATOM 883 O O . GLY A 1 113 ? -6.284 -3.886 8.142 1.00 92.31 113 GLY A O 1
ATOM 884 N N . THR A 1 114 ? -4.437 -4.447 6.993 1.00 92.56 114 THR A N 1
ATOM 885 C CA . THR A 1 114 ? -5.084 -5.555 6.279 1.00 92.56 114 THR A CA 1
ATOM 886 C C . THR A 1 114 ? -5.345 -6.725 7.233 1.00 92.56 114 THR A C 1
ATOM 888 O O . THR A 1 114 ? -4.443 -7.064 8.007 1.00 92.56 114 THR A O 1
ATOM 891 N N . PRO A 1 115 ? -6.503 -7.405 7.149 1.00 86.06 115 PRO A N 1
ATOM 892 C CA . PRO A 1 115 ? -6.792 -8.578 7.976 1.00 86.06 115 PRO A CA 1
ATOM 893 C C . PRO A 1 115 ? -5.785 -9.723 7.804 1.00 86.06 115 PRO A C 1
ATOM 895 O O . PRO A 1 115 ? -5.452 -10.402 8.777 1.00 86.06 115 PRO A O 1
ATOM 898 N N . ALA A 1 116 ? -5.299 -9.949 6.581 1.00 88.75 116 ALA A N 1
ATOM 899 C CA . ALA A 1 116 ? -4.275 -10.940 6.290 1.00 88.75 116 ALA A CA 1
ATOM 900 C C . ALA A 1 116 ? -3.257 -10.416 5.271 1.00 88.75 116 ALA A C 1
ATOM 902 O O . ALA A 1 116 ? -3.595 -9.707 4.330 1.00 88.75 116 ALA A O 1
ATOM 903 N N . VAL A 1 117 ? -2.004 -10.872 5.383 1.00 92.56 117 VAL A N 1
ATOM 904 C CA . VAL A 1 117 ? -0.950 -10.563 4.394 1.00 92.56 117 VAL A CA 1
ATOM 905 C C . VAL A 1 117 ? -1.344 -11.014 2.981 1.00 92.56 117 VAL A C 1
ATOM 907 O O . VAL A 1 117 ? -0.954 -10.404 1.989 1.00 92.56 117 VAL A O 1
ATOM 910 N N . HIS A 1 118 ? -2.161 -12.063 2.887 1.00 92.69 118 HIS A N 1
ATOM 911 C CA . HIS A 1 118 ? -2.687 -12.580 1.627 1.00 92.69 118 HIS A CA 1
ATOM 912 C C . HIS A 1 118 ? -3.586 -11.585 0.880 1.00 92.69 118 HIS A C 1
ATOM 914 O O . HIS A 1 118 ? -3.675 -11.684 -0.340 1.00 92.69 118 HIS A O 1
ATOM 920 N N . ASP A 1 119 ? -4.174 -10.598 1.565 1.00 92.94 119 ASP A N 1
ATOM 921 C CA . ASP A 1 119 ? -4.982 -9.539 0.940 1.00 92.94 119 ASP A CA 1
ATOM 922 C C . ASP A 1 119 ? -4.123 -8.550 0.130 1.00 92.94 119 ASP A C 1
ATOM 924 O O . ASP A 1 119 ? -4.643 -7.719 -0.615 1.00 92.94 119 ASP A O 1
ATOM 928 N N . LEU A 1 120 ? -2.794 -8.648 0.257 1.00 95.31 120 LEU A N 1
ATOM 929 C CA . LEU A 1 120 ? -1.814 -7.907 -0.532 1.00 95.31 120 LEU A CA 1
ATOM 930 C C . LEU A 1 120 ? -1.262 -8.709 -1.718 1.00 95.31 120 LEU A C 1
ATOM 932 O O . LEU A 1 120 ? -0.422 -8.179 -2.448 1.00 95.31 120 LEU A O 1
ATOM 936 N N . LEU A 1 121 ? -1.687 -9.961 -1.911 1.00 94.75 121 LEU A N 1
ATOM 937 C CA . LEU A 1 121 ? -1.164 -10.857 -2.943 1.00 94.75 121 LEU A CA 1
ATOM 938 C C . LEU A 1 121 ? -2.227 -11.169 -3.998 1.00 94.75 121 LEU A C 1
ATOM 940 O O . LEU A 1 121 ? -3.361 -11.515 -3.669 1.00 94.75 121 LEU A O 1
ATOM 944 N N . ASP A 1 122 ? -1.849 -11.098 -5.271 1.00 93.31 122 ASP A N 1
ATOM 945 C CA . ASP A 1 122 ? -2.664 -11.606 -6.378 1.00 93.31 122 ASP A CA 1
ATOM 946 C C . ASP A 1 122 ? -2.089 -12.906 -6.965 1.00 93.31 122 ASP A C 1
ATOM 948 O O . ASP A 1 122 ? -1.074 -13.430 -6.509 1.00 93.31 122 ASP A O 1
ATOM 952 N N . MET A 1 123 ? -2.760 -13.454 -7.982 1.00 92.56 123 MET A N 1
ATOM 953 C CA . MET A 1 123 ? -2.350 -14.710 -8.620 1.00 92.56 123 MET A CA 1
ATOM 954 C C . MET A 1 123 ? -0.916 -14.672 -9.159 1.00 92.56 123 MET A C 1
ATOM 956 O O . MET A 1 123 ? -0.190 -15.646 -8.990 1.00 92.56 123 MET A O 1
ATOM 960 N N . ALA A 1 124 ? -0.483 -13.546 -9.736 1.00 92.56 124 ALA A N 1
ATOM 961 C CA . ALA A 1 124 ? 0.869 -13.429 -10.271 1.00 92.56 124 ALA A CA 1
ATOM 962 C C . ALA A 1 124 ? 1.924 -13.494 -9.156 1.00 92.56 124 ALA A C 1
ATOM 964 O O . ALA A 1 124 ? 3.020 -14.008 -9.372 1.00 92.56 124 ALA A O 1
ATOM 965 N N . ASP A 1 125 ? 1.594 -13.015 -7.953 1.00 93.25 125 ASP A N 1
ATOM 966 C CA . ASP A 1 125 ? 2.473 -13.168 -6.795 1.00 93.25 125 ASP A CA 1
ATOM 967 C C . ASP A 1 125 ? 2.577 -14.622 -6.347 1.00 93.25 125 ASP A C 1
ATOM 969 O O . ASP A 1 125 ? 3.681 -15.097 -6.090 1.00 93.25 125 ASP A O 1
ATOM 973 N N . TYR A 1 126 ? 1.454 -15.343 -6.276 1.00 93.25 126 TYR A N 1
ATOM 974 C CA . TYR A 1 126 ? 1.460 -16.757 -5.888 1.00 93.25 126 TYR A CA 1
ATOM 975 C C . TYR A 1 126 ? 2.263 -17.623 -6.857 1.00 93.25 126 TYR A C 1
ATOM 977 O O . TYR A 1 126 ? 2.965 -18.527 -6.412 1.00 93.25 126 TYR A O 1
ATOM 985 N N . ASP A 1 127 ? 2.222 -17.308 -8.151 1.00 92.62 127 ASP A N 1
ATOM 986 C CA . ASP A 1 127 ? 2.976 -18.036 -9.173 1.00 92.62 127 ASP A CA 1
ATOM 987 C C . ASP A 1 127 ? 4.496 -17.789 -9.088 1.00 92.62 127 ASP A C 1
ATOM 989 O O . ASP A 1 127 ? 5.286 -18.568 -9.622 1.00 92.62 127 ASP A O 1
ATOM 993 N N . ARG A 1 128 ? 4.932 -16.694 -8.447 1.00 92.75 128 ARG A N 1
ATOM 994 C CA . ARG A 1 128 ? 6.343 -16.252 -8.422 1.00 92.75 128 ARG A CA 1
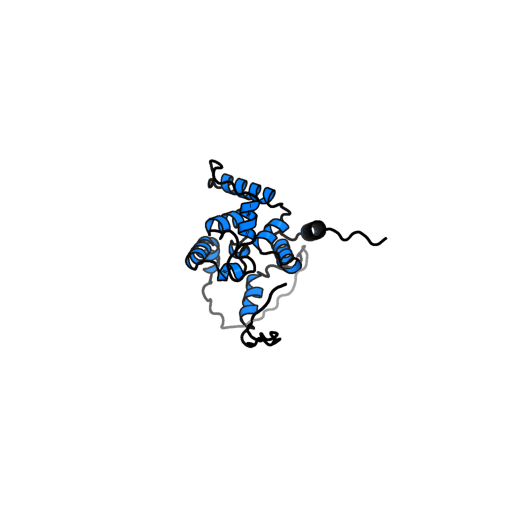ATOM 995 C C . ARG A 1 128 ? 6.988 -16.271 -7.038 1.00 92.75 128 ARG A C 1
ATOM 997 O O . ARG A 1 128 ? 8.217 -16.199 -6.932 1.00 92.75 128 ARG A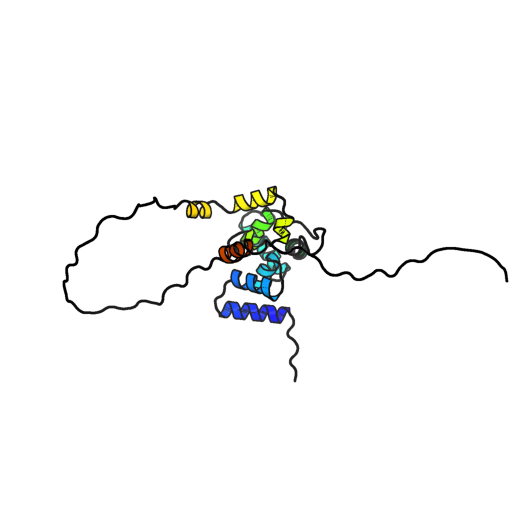 O 1
ATOM 1004 N N . LEU A 1 129 ? 6.200 -16.312 -5.968 1.00 92.56 129 LEU A N 1
ATOM 1005 C CA . LEU A 1 129 ? 6.714 -16.478 -4.613 1.00 92.56 129 LEU A CA 1
ATOM 1006 C C . LEU A 1 129 ? 7.301 -17.881 -4.456 1.00 92.56 129 LEU A C 1
ATOM 1008 O O . LEU A 1 129 ? 6.803 -18.852 -5.018 1.00 92.56 129 LEU A O 1
ATOM 1012 N N . SER A 1 130 ? 8.392 -17.990 -3.693 1.00 92.81 130 SER A N 1
ATOM 1013 C CA . SER A 1 130 ? 8.966 -19.313 -3.456 1.00 92.81 130 SER A CA 1
ATOM 1014 C C . SER A 1 130 ? 8.045 -20.110 -2.525 1.00 92.81 130 SER A C 1
ATOM 1016 O O . SER A 1 130 ? 7.409 -19.510 -1.651 1.00 92.81 130 SER A O 1
ATOM 1018 N N . PRO A 1 131 ? 8.004 -21.449 -2.632 1.00 91.81 131 PRO A N 1
ATOM 1019 C CA . PRO A 1 131 ? 7.261 -22.275 -1.684 1.00 91.81 131 PRO A CA 1
ATOM 1020 C C . PRO A 1 131 ? 7.651 -21.994 -0.224 1.00 91.81 131 PRO A C 1
ATOM 1022 O O . PRO A 1 131 ? 6.789 -21.940 0.648 1.00 91.81 131 PRO A O 1
ATOM 1025 N N . THR A 1 132 ? 8.934 -21.729 0.039 1.00 94.31 132 THR A N 1
ATOM 1026 C CA . THR A 1 132 ? 9.436 -21.350 1.368 1.00 94.31 132 THR A CA 1
ATOM 1027 C C . THR A 1 132 ? 8.838 -20.033 1.861 1.00 94.31 132 THR A C 1
ATOM 1029 O O . THR A 1 132 ? 8.407 -19.952 3.009 1.00 94.31 132 THR A O 1
ATOM 1032 N N . ASP A 1 133 ? 8.765 -19.010 1.005 1.00 93.81 133 ASP A N 1
ATOM 1033 C CA . ASP A 1 133 ? 8.157 -17.722 1.361 1.00 93.81 133 ASP A CA 1
ATOM 1034 C C . ASP A 1 133 ? 6.672 -17.888 1.691 1.00 93.81 133 ASP A C 1
ATOM 1036 O O . ASP A 1 133 ? 6.201 -17.357 2.695 1.00 93.81 133 ASP A O 1
ATOM 1040 N N . LEU A 1 134 ? 5.948 -18.669 0.882 1.00 92.38 134 LEU A N 1
ATOM 1041 C CA . LEU A 1 134 ? 4.533 -18.965 1.107 1.00 92.38 134 LEU A CA 1
ATOM 1042 C C . LEU A 1 134 ? 4.314 -19.704 2.433 1.00 92.38 134 LEU A C 1
ATOM 1044 O O . LEU A 1 134 ? 3.410 -19.344 3.182 1.00 92.38 134 LEU A O 1
ATOM 1048 N N . LEU A 1 135 ? 5.174 -20.671 2.771 1.00 92.56 135 LEU A N 1
ATOM 1049 C CA . LEU A 1 135 ? 5.130 -21.363 4.063 1.00 92.56 135 LEU A CA 1
ATOM 1050 C C . LEU A 1 135 ? 5.392 -20.415 5.242 1.00 92.56 135 LEU A C 1
ATOM 1052 O O . LEU A 1 135 ? 4.759 -20.544 6.288 1.00 92.56 135 LEU A O 1
ATOM 1056 N N . ILE A 1 136 ? 6.316 -19.459 5.101 1.00 92.31 136 ILE A N 1
ATOM 1057 C CA . ILE A 1 136 ? 6.577 -18.450 6.139 1.00 92.31 136 ILE A CA 1
ATOM 1058 C C . ILE A 1 136 ? 5.358 -17.537 6.318 1.00 92.31 136 ILE A C 1
ATOM 1060 O O . ILE A 1 136 ? 5.000 -17.220 7.452 1.00 92.31 136 ILE A O 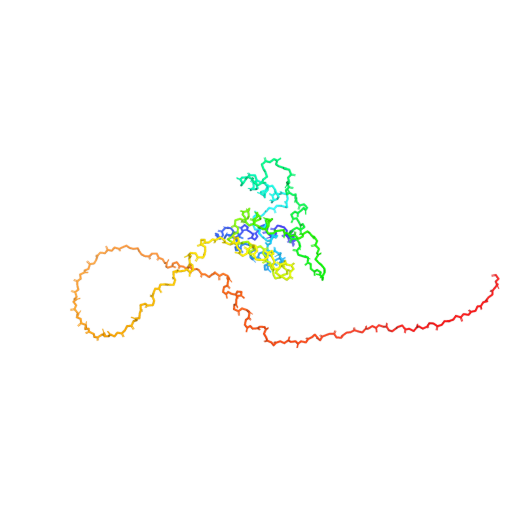1
ATOM 1064 N N . LEU A 1 137 ? 4.727 -17.115 5.221 1.00 90.25 137 LEU A N 1
ATOM 1065 C CA . LEU A 1 137 ? 3.533 -16.270 5.250 1.00 90.25 137 LEU A CA 1
ATOM 1066 C C . LEU A 1 137 ? 2.340 -16.984 5.895 1.00 90.25 137 LEU A C 1
ATOM 1068 O O . LEU A 1 137 ? 1.672 -16.390 6.739 1.00 90.25 137 LEU A O 1
ATOM 1072 N N . ASP A 1 138 ? 2.131 -18.260 5.572 1.00 88.50 138 ASP A N 1
ATOM 1073 C CA . ASP A 1 138 ? 1.053 -19.065 6.152 1.00 88.50 138 ASP A CA 1
ATOM 1074 C C . ASP A 1 138 ? 1.257 -19.284 7.662 1.00 88.50 138 ASP A C 1
ATOM 1076 O O . ASP A 1 138 ? 0.337 -19.099 8.455 1.00 88.50 138 ASP A O 1
ATOM 1080 N N . LYS A 1 139 ? 2.499 -19.540 8.101 1.00 82.69 139 LYS A N 1
ATOM 1081 C CA . LYS A 1 139 ? 2.835 -19.637 9.535 1.00 82.69 139 LYS A CA 1
ATOM 1082 C C . LYS A 1 139 ? 2.645 -18.321 10.293 1.00 82.69 139 LYS A C 1
ATOM 1084 O O . LYS A 1 139 ? 2.305 -18.340 11.472 1.00 82.69 139 LYS A O 1
ATOM 1089 N N . ARG A 1 140 ? 2.862 -17.179 9.633 1.00 73.12 140 ARG A N 1
ATOM 1090 C CA . ARG A 1 140 ? 2.668 -15.833 10.206 1.00 73.12 140 ARG A CA 1
ATOM 1091 C C . ARG A 1 140 ? 1.204 -15.411 10.303 1.00 73.12 140 ARG A C 1
ATOM 1093 O O . ARG A 1 140 ? 0.932 -14.359 10.870 1.00 73.12 140 ARG A O 1
ATOM 1100 N N . ARG A 1 141 ? 0.265 -16.214 9.794 1.00 66.25 141 ARG A N 1
ATOM 1101 C CA . ARG A 1 141 ? -1.183 -15.970 9.895 1.00 66.25 141 ARG A CA 1
ATOM 1102 C C . ARG A 1 141 ? -1.716 -15.930 11.343 1.00 66.25 141 ARG A C 1
ATOM 1104 O O . ARG A 1 141 ? -2.847 -15.510 11.549 1.00 66.25 141 ARG A O 1
ATOM 1111 N N . ASP A 1 142 ? -0.875 -16.289 12.313 1.00 55.81 142 ASP A N 1
ATOM 1112 C CA . ASP A 1 142 ? -1.036 -16.234 13.770 1.00 55.81 142 ASP A CA 1
ATOM 1113 C C . ASP A 1 142 ? -2.220 -17.064 14.341 1.00 55.81 142 ASP A C 1
ATOM 1115 O O . ASP A 1 142 ? -3.345 -17.077 13.827 1.00 55.81 142 ASP A O 1
ATOM 1119 N N . PRO A 1 143 ? -2.000 -17.795 15.450 1.00 46.97 143 PRO A N 1
ATOM 1120 C CA . PRO A 1 143 ? -2.812 -18.923 15.913 1.00 46.97 143 PRO A CA 1
ATOM 1121 C C . PRO A 1 143 ? -4.184 -18.532 16.481 1.00 46.97 143 PRO A C 1
ATOM 1123 O O . PRO A 1 143 ? -4.973 -19.402 16.846 1.00 46.97 143 PRO A O 1
ATOM 1126 N N . ARG A 1 144 ? -4.523 -17.238 16.519 1.00 44.66 144 ARG A N 1
ATOM 1127 C CA . ARG A 1 144 ? -5.844 -16.745 16.940 1.00 44.66 144 ARG A CA 1
ATOM 1128 C C . ARG A 1 144 ? -6.951 -17.132 15.951 1.00 44.66 144 ARG A C 1
ATOM 1130 O O . ARG A 1 144 ? -8.077 -17.373 16.373 1.00 44.66 144 ARG A O 1
ATOM 1137 N N . GLN A 1 145 ? -6.625 -17.259 14.659 1.00 46.50 145 GLN A N 1
ATOM 1138 C CA . GLN A 1 145 ? -7.535 -17.841 13.661 1.00 46.50 145 GLN A CA 1
ATOM 1139 C C . GLN A 1 145 ? -7.562 -19.379 13.723 1.00 46.50 145 GLN A C 1
ATOM 1141 O O . GLN A 1 145 ? -8.602 -19.969 13.445 1.00 46.50 145 GLN A O 1
ATOM 1146 N N . ALA A 1 146 ? -6.467 -20.031 14.138 1.00 46.31 146 ALA A N 1
ATOM 1147 C CA . ALA A 1 146 ? -6.439 -21.481 14.354 1.00 46.31 146 ALA A CA 1
ATOM 1148 C C . ALA A 1 146 ? -7.308 -21.895 15.558 1.00 46.31 146 ALA A C 1
ATOM 1150 O O . ALA A 1 146 ? -8.062 -22.857 15.466 1.00 46.31 146 ALA A O 1
ATOM 1151 N N . ALA A 1 147 ? -7.298 -21.116 16.646 1.00 46.22 147 ALA A N 1
ATOM 1152 C CA . ALA A 1 147 ? -8.172 -21.332 17.802 1.00 46.22 147 ALA A CA 1
ATOM 1153 C C . ALA A 1 147 ? -9.668 -21.141 17.475 1.00 46.22 147 ALA A C 1
ATOM 1155 O O . ALA A 1 147 ? -10.512 -21.813 18.062 1.00 46.22 147 ALA A O 1
ATOM 1156 N N . ALA A 1 148 ? -10.002 -20.283 16.505 1.00 50.00 148 ALA A N 1
ATOM 1157 C CA . ALA A 1 148 ? -11.371 -20.111 16.011 1.00 50.00 148 ALA A CA 1
ATOM 1158 C C . ALA A 1 148 ? -11.835 -21.243 15.065 1.00 50.00 148 ALA A C 1
ATOM 1160 O O . ALA A 1 148 ? -13.017 -21.317 14.741 1.00 50.00 148 ALA A O 1
ATOM 1161 N N . GLY A 1 149 ? -10.920 -22.116 14.620 1.00 46.25 149 GLY A N 1
ATOM 1162 C CA . GLY A 1 149 ? -11.213 -23.280 13.777 1.00 46.25 149 GLY A CA 1
ATOM 1163 C C . GLY A 1 149 ? -11.379 -24.601 14.538 1.00 46.25 149 GLY A C 1
ATOM 1164 O O . GLY A 1 149 ? -11.854 -25.568 13.948 1.00 46.25 149 GLY A O 1
ATOM 1165 N N . THR A 1 150 ? -11.022 -24.655 15.828 1.00 45.31 150 THR A N 1
ATOM 1166 C CA . THR A 1 150 ? -11.074 -25.886 16.648 1.00 45.31 150 THR A CA 1
ATOM 1167 C C . THR A 1 150 ? -12.339 -25.996 17.506 1.00 45.31 150 THR A C 1
ATOM 1169 O O . THR A 1 150 ? -12.556 -27.014 18.154 1.00 45.31 150 THR A O 1
ATOM 1172 N N . SER A 1 151 ? -13.251 -25.022 17.463 1.00 43.88 151 SER A N 1
ATOM 1173 C CA . SER A 1 151 ? -14.621 -25.203 17.963 1.00 43.88 151 SER A CA 1
ATOM 1174 C C . SER A 1 151 ? -15.489 -25.959 16.946 1.00 43.88 151 SER A C 1
ATOM 1176 O O . SER A 1 151 ? -16.599 -25.549 16.610 1.00 43.88 151 SER A O 1
ATOM 1178 N N . ALA A 1 152 ? -14.996 -27.104 16.468 1.00 48.69 152 ALA A N 1
ATOM 1179 C CA . ALA A 1 152 ? -15.880 -28.178 16.045 1.00 48.69 152 ALA A CA 1
ATOM 1180 C C . ALA A 1 152 ? -16.530 -28.710 17.329 1.00 48.69 152 ALA A C 1
ATOM 1182 O O . ALA A 1 152 ? -15.948 -29.518 18.050 1.00 48.69 152 ALA A O 1
ATOM 1183 N N . GLY A 1 153 ? -17.693 -28.146 17.667 1.00 39.19 153 GLY A N 1
ATOM 1184 C CA . GLY A 1 153 ? -18.502 -28.605 18.789 1.00 39.19 153 GLY A CA 1
ATOM 1185 C C . GLY A 1 153 ? -18.731 -30.118 18.695 1.00 39.19 153 GLY A C 1
ATOM 1186 O O . GLY A 1 153 ? -18.816 -30.649 17.582 1.00 39.19 153 GLY A O 1
ATOM 1187 N N . PRO A 1 154 ? -18.808 -30.831 19.833 1.00 40.31 154 PRO A N 1
ATOM 1188 C CA . PRO A 1 154 ? -19.084 -32.252 19.799 1.00 40.31 154 PRO A CA 1
ATOM 1189 C C . PRO A 1 154 ? -20.429 -32.464 19.110 1.00 40.31 154 PRO A C 1
ATOM 1191 O O . PRO A 1 154 ? -21.402 -31.769 19.404 1.00 40.31 154 PRO A O 1
ATOM 1194 N N . LEU A 1 155 ? -20.444 -33.417 18.177 1.00 40.59 155 LEU A N 1
ATOM 1195 C CA . LEU A 1 155 ? -21.630 -33.973 17.541 1.00 40.59 155 LEU A CA 1
ATOM 1196 C C . LEU A 1 155 ? -22.606 -34.431 18.644 1.00 40.59 155 LEU A C 1
ATOM 1198 O O . LEU A 1 155 ? -22.548 -35.564 19.119 1.00 40.59 155 LEU A O 1
ATOM 1202 N N . ALA A 1 156 ? -23.495 -33.544 19.083 1.00 38.62 156 ALA A N 1
ATOM 1203 C CA . ALA A 1 156 ? -24.686 -33.941 19.808 1.00 38.62 156 ALA A CA 1
ATOM 1204 C C . ALA A 1 156 ? -25.621 -34.553 18.766 1.00 38.62 156 ALA A C 1
ATOM 1206 O O . ALA A 1 156 ? -26.220 -33.854 17.950 1.00 38.62 156 ALA A O 1
ATOM 1207 N N . SER A 1 157 ? -25.647 -35.883 18.745 1.00 39.75 157 SER A N 1
ATOM 1208 C CA . SER A 1 157 ? -26.587 -36.655 17.945 1.00 39.75 157 SER A CA 1
ATOM 1209 C C . SER A 1 157 ? -28.002 -36.327 18.402 1.00 39.75 157 SER A C 1
ATOM 1211 O O . SER A 1 157 ? -28.354 -36.487 19.570 1.00 39.75 157 SER A O 1
ATOM 1213 N N . GLU A 1 158 ? -28.788 -35.826 17.464 1.00 39.53 158 GLU A N 1
ATOM 1214 C CA . GLU A 1 158 ? -30.189 -35.495 17.637 1.00 39.53 158 GLU A CA 1
ATOM 1215 C C . GLU A 1 158 ? -31.053 -36.755 17.447 1.00 39.53 158 GLU A C 1
ATOM 1217 O O . GLU A 1 158 ? -30.778 -37.589 16.586 1.00 39.53 158 GLU A O 1
ATOM 1222 N N . THR A 1 159 ? -32.166 -36.792 18.184 1.00 34.91 159 THR A N 1
ATOM 1223 C CA . THR A 1 159 ? -33.442 -37.433 17.814 1.00 34.91 159 THR A CA 1
ATOM 1224 C C . THR A 1 159 ? -33.716 -38.862 18.299 1.00 34.91 159 THR A C 1
ATOM 1226 O O . THR A 1 159 ? -33.428 -39.853 17.636 1.00 34.91 159 THR A O 1
ATOM 1229 N N . THR A 1 160 ? -34.526 -38.951 19.360 1.00 36.84 160 THR A N 1
ATOM 1230 C CA . THR A 1 160 ? -35.871 -39.547 19.248 1.00 36.84 160 THR A CA 1
ATOM 1231 C C . THR A 1 160 ? -36.800 -39.048 20.359 1.00 36.84 160 THR A C 1
ATOM 1233 O O . THR A 1 160 ? -36.402 -38.978 21.515 1.00 36.84 160 THR A O 1
ATOM 1236 N N . ALA A 1 161 ? -38.048 -38.773 19.950 1.00 31.27 161 ALA A N 1
ATOM 1237 C CA . ALA A 1 161 ? -39.292 -38.647 20.726 1.00 31.27 161 ALA A CA 1
ATOM 1238 C C . ALA A 1 161 ? -39.887 -37.229 20.897 1.00 31.27 161 ALA A C 1
ATOM 1240 O O . ALA A 1 161 ? -39.614 -36.494 21.839 1.00 31.27 161 ALA A O 1
ATOM 1241 N N . LYS A 1 162 ? -40.828 -36.907 19.997 1.00 39.41 162 LYS A N 1
ATOM 1242 C CA . LYS A 1 162 ? -42.080 -36.179 20.308 1.00 39.41 162 LYS A CA 1
ATOM 1243 C C . LYS A 1 162 ? -43.096 -37.184 20.906 1.00 39.41 162 LYS A C 1
ATOM 1245 O O . LYS A 1 162 ? -42.861 -38.378 20.721 1.00 39.41 162 LYS A O 1
ATOM 1250 N N . PRO A 1 163 ? -44.269 -36.789 21.463 1.00 51.69 163 PRO A N 1
ATOM 1251 C CA . PRO A 1 163 ? -44.840 -35.437 21.640 1.00 51.69 163 PRO A CA 1
ATOM 1252 C C . PRO A 1 163 ? -45.472 -35.193 23.041 1.00 51.69 163 PRO A C 1
ATOM 1254 O O . PRO A 1 163 ? -45.733 -36.141 23.769 1.00 51.69 163 PRO A O 1
ATOM 1257 N N . ARG A 1 164 ? -45.878 -33.951 23.361 1.00 32.97 164 ARG A N 1
ATOM 1258 C CA . ARG A 1 164 ? -47.278 -33.645 23.752 1.00 32.97 164 ARG A CA 1
ATOM 1259 C C . ARG A 1 164 ? -47.535 -32.136 23.780 1.00 32.97 164 ARG A C 1
ATOM 1261 O O . ARG A 1 164 ? -46.789 -31.373 24.378 1.00 32.97 164 ARG A O 1
ATOM 1268 N N . VAL A 1 165 ? -48.609 -31.744 23.105 1.00 36.28 165 VAL A N 1
ATOM 1269 C CA . VAL A 1 165 ? -49.209 -30.407 23.107 1.00 36.28 165 VAL A CA 1
ATOM 1270 C C . VAL A 1 165 ? -50.001 -30.230 24.402 1.00 36.28 165 VAL A C 1
ATOM 1272 O O . VAL A 1 165 ? -50.841 -31.077 24.704 1.00 36.28 165 VAL A O 1
ATOM 1275 N N . THR A 1 166 ? -49.794 -29.115 25.103 1.00 38.81 166 THR A N 1
ATOM 1276 C CA . THR A 1 166 ? -50.752 -28.600 26.090 1.00 38.81 166 THR A CA 1
ATOM 1277 C C . THR A 1 166 ? -50.922 -27.101 25.863 1.00 38.81 166 THR A C 1
ATOM 1279 O O . THR A 1 166 ? -49.964 -26.337 25.938 1.00 38.81 166 THR A O 1
ATOM 1282 N N . LEU A 1 167 ? -52.154 -26.716 25.533 1.00 34.97 167 LEU A N 1
ATOM 1283 C CA . LEU A 1 167 ? -52.645 -25.343 25.442 1.00 34.97 167 LEU A CA 1
ATOM 1284 C C . LEU A 1 167 ? -52.736 -24.713 26.839 1.00 34.97 167 LEU A C 1
ATOM 1286 O O . LEU A 1 167 ? -53.336 -25.314 27.726 1.00 34.97 167 LEU A O 1
ATOM 1290 N N . VAL A 1 168 ? -52.242 -23.482 26.996 1.00 42.22 168 VAL A N 1
ATOM 1291 C CA . VAL A 1 168 ? -52.664 -22.542 28.051 1.00 42.22 168 VAL A CA 1
ATOM 1292 C C . VAL A 1 168 ? -52.726 -21.132 27.436 1.00 42.22 168 VAL A C 1
ATOM 1294 O O . VAL A 1 168 ? -51.750 -20.733 26.799 1.00 42.22 168 VAL A O 1
ATOM 1297 N N . PRO A 1 169 ? -53.838 -20.382 27.577 1.00 39.72 169 PRO A N 1
ATOM 1298 C CA . PRO A 1 169 ? -53.965 -19.022 27.058 1.00 39.72 169 PRO A CA 1
ATOM 1299 C C . PRO A 1 169 ? -53.751 -17.937 28.132 1.00 39.72 169 PRO A C 1
ATOM 1301 O O . PRO A 1 169 ? -54.133 -18.119 29.284 1.00 39.72 169 PRO A O 1
ATOM 1304 N N . GLY A 1 170 ? -53.256 -16.773 27.688 1.00 32.47 170 GLY A N 1
ATOM 1305 C CA . GLY A 1 170 ? -53.595 -15.452 28.239 1.00 32.47 170 GLY A CA 1
ATOM 1306 C C . GLY A 1 170 ? -52.609 -14.806 29.222 1.00 32.47 170 GLY A C 1
ATOM 1307 O O . GLY A 1 170 ? -52.571 -15.181 30.388 1.00 32.47 170 GLY A O 1
ATOM 1308 N N . ASN A 1 171 ? -51.888 -13.769 28.771 1.00 38.62 171 ASN A N 1
ATOM 1309 C CA . ASN A 1 171 ? -51.926 -12.433 29.395 1.00 38.62 171 ASN A CA 1
ATOM 1310 C C . ASN A 1 171 ? -51.144 -11.386 28.580 1.00 38.62 171 ASN A C 1
ATOM 1312 O O . ASN A 1 171 ? -50.089 -11.673 28.016 1.00 38.62 171 ASN A O 1
ATOM 1316 N N . ASP A 1 172 ? -51.704 -10.178 28.537 1.00 34.88 172 ASP A N 1
ATOM 1317 C CA . ASP A 1 172 ? -51.317 -9.043 27.700 1.00 34.88 172 ASP A CA 1
ATOM 1318 C C . ASP A 1 172 ? -50.205 -8.136 28.275 1.00 34.88 172 ASP A C 1
ATOM 1320 O O . ASP A 1 172 ? -50.127 -7.901 29.480 1.00 34.88 172 ASP A O 1
ATOM 1324 N N . ALA A 1 173 ? -49.492 -7.507 27.322 1.00 34.69 173 ALA A N 1
ATOM 1325 C CA . ALA A 1 173 ? -48.872 -6.164 27.337 1.00 34.69 173 ALA A CA 1
ATOM 1326 C C . ALA A 1 173 ? -47.489 -5.947 28.020 1.00 34.69 173 ALA A C 1
ATOM 1328 O O . ALA A 1 173 ? -47.008 -6.783 28.777 1.00 34.69 173 ALA A O 1
ATOM 1329 N N . PRO A 1 174 ? -46.818 -4.796 27.771 1.00 48.03 174 PRO A N 1
ATOM 1330 C CA . PRO A 1 174 ? -46.214 -4.403 26.489 1.00 48.03 174 PRO A CA 1
ATOM 1331 C C . PRO A 1 174 ? -44.726 -4.001 26.656 1.00 48.03 174 PRO A C 1
ATOM 1333 O O . PRO A 1 174 ? -44.306 -3.563 27.724 1.00 48.03 174 PRO A O 1
ATOM 1336 N N . GLY A 1 175 ? -43.905 -4.074 25.601 1.00 27.48 175 GLY A N 1
ATOM 1337 C CA . GLY A 1 175 ? -42.516 -3.611 25.715 1.00 27.48 175 GLY A CA 1
ATOM 1338 C C . GLY A 1 175 ? -41.653 -3.770 24.469 1.00 27.48 175 GLY A C 1
ATOM 1339 O O . GLY A 1 175 ? -41.120 -4.838 24.215 1.00 27.48 175 GLY A O 1
ATOM 1340 N N . SER A 1 176 ? -41.514 -2.658 23.750 1.00 32.53 176 SER A N 1
ATOM 1341 C CA . SER A 1 176 ? -40.298 -2.135 23.112 1.00 32.53 176 SER A CA 1
ATOM 1342 C C . SER A 1 176 ? -39.389 -3.026 22.246 1.00 32.53 176 SER A C 1
ATOM 1344 O O . SER A 1 176 ? -38.722 -3.939 22.712 1.00 32.53 176 SER A O 1
ATOM 1346 N N . ALA A 1 177 ? -39.224 -2.531 21.014 1.00 36.44 177 ALA A N 1
ATOM 1347 C CA . ALA A 1 177 ? -37.985 -2.473 20.235 1.00 36.44 177 ALA A CA 1
ATOM 1348 C C . ALA A 1 177 ? -37.295 -3.800 19.875 1.00 36.44 177 ALA A C 1
ATOM 1350 O O . ALA A 1 177 ? -36.510 -4.355 20.640 1.00 36.44 177 ALA A O 1
ATOM 1351 N N . GLN A 1 178 ? -37.466 -4.215 18.616 1.00 35.50 178 GLN A N 1
ATOM 1352 C CA . GLN A 1 178 ? -36.448 -4.997 17.918 1.00 35.50 178 GLN A CA 1
ATOM 1353 C C . GLN A 1 178 ? -36.098 -4.330 16.589 1.00 35.50 178 GLN A C 1
ATOM 1355 O O . GLN A 1 178 ? -36.910 -4.244 15.668 1.00 35.50 178 GLN A O 1
ATOM 1360 N N . ASP A 1 179 ? -34.861 -3.839 16.566 1.00 32.72 179 ASP A N 1
ATOM 1361 C CA . ASP A 1 179 ? -34.088 -3.408 15.410 1.00 32.72 179 ASP A CA 1
ATOM 1362 C C . ASP A 1 179 ? -33.988 -4.500 14.329 1.00 32.72 179 ASP A C 1
ATOM 1364 O O . ASP A 1 179 ? -33.957 -5.696 14.642 1.00 32.72 179 ASP A O 1
ATOM 1368 N N . PRO A 1 180 ? -33.862 -4.112 13.047 1.00 38.56 180 PRO A N 1
ATOM 1369 C CA . PRO A 1 180 ? -33.720 -5.050 11.949 1.00 38.56 180 PRO A CA 1
ATOM 1370 C C . PRO A 1 180 ? -32.398 -5.826 12.009 1.00 38.56 180 PRO A C 1
ATOM 1372 O O . PRO A 1 180 ? -31.310 -5.302 12.256 1.00 38.56 180 PRO A O 1
ATOM 1375 N N . VAL A 1 181 ? -32.545 -7.116 11.723 1.00 36.25 181 VAL A N 1
ATOM 1376 C CA . VAL A 1 181 ? -31.522 -8.153 11.649 1.00 36.25 181 VAL A CA 1
ATOM 1377 C C . VAL A 1 181 ? -30.273 -7.689 10.896 1.00 36.25 181 VAL A C 1
ATOM 1379 O O . VAL A 1 181 ? -30.296 -7.313 9.724 1.00 36.25 181 VAL A O 1
ATOM 1382 N N . ARG A 1 182 ? -29.156 -7.812 11.612 1.00 31.48 182 ARG A N 1
ATOM 1383 C CA . ARG A 1 182 ? -27.775 -7.719 11.150 1.00 31.48 182 ARG A CA 1
ATOM 1384 C C . ARG A 1 182 ? -27.540 -8.625 9.937 1.00 31.48 182 ARG A C 1
ATOM 1386 O O . ARG A 1 182 ? -27.469 -9.845 10.064 1.00 31.48 182 ARG A O 1
ATOM 1393 N N . LEU A 1 183 ? -27.321 -8.020 8.773 1.00 32.03 183 LEU A N 1
ATOM 1394 C CA . LEU A 1 183 ? -26.681 -8.669 7.629 1.00 32.03 183 LEU A CA 1
ATOM 1395 C C . LEU A 1 183 ? -25.179 -8.818 7.914 1.00 32.03 183 LEU A C 1
ATOM 1397 O O . LEU A 1 183 ? -24.358 -8.020 7.469 1.00 32.03 183 LEU A O 1
ATOM 1401 N N . THR A 1 184 ? -24.802 -9.833 8.688 1.00 40.56 184 THR A N 1
ATOM 1402 C CA . THR A 1 184 ? -23.397 -10.213 8.865 1.00 40.56 184 THR A CA 1
ATOM 1403 C C . THR A 1 184 ? -22.994 -11.279 7.854 1.00 40.56 184 THR A C 1
ATOM 1405 O O . THR A 1 184 ? -23.508 -12.393 7.879 1.00 40.56 184 THR A O 1
ATOM 1408 N N . GLY A 1 185 ? -21.982 -10.957 7.044 1.00 31.91 185 GLY A N 1
ATOM 1409 C CA . GLY A 1 185 ? -20.893 -11.904 6.802 1.00 31.91 185 GLY A CA 1
ATOM 1410 C C . GLY A 1 185 ? -20.860 -12.623 5.456 1.00 31.91 185 GLY A C 1
ATOM 1411 O O . GLY A 1 185 ? -20.793 -13.848 5.421 1.00 31.91 185 GLY A O 1
ATOM 1412 N N . TRP A 1 186 ? -20.785 -11.886 4.348 1.00 32.78 186 TRP A N 1
ATOM 1413 C CA . TRP A 1 186 ? -20.193 -12.434 3.123 1.00 32.78 186 TRP A CA 1
ATOM 1414 C C . TRP A 1 186 ? -18.675 -12.248 3.196 1.00 32.78 186 TRP A C 1
ATOM 1416 O O . TRP A 1 186 ? -18.161 -11.188 2.850 1.00 32.78 186 TRP A O 1
ATOM 1426 N N . THR A 1 187 ? -17.939 -13.259 3.665 1.00 48.50 187 THR A N 1
ATOM 1427 C CA . THR A 1 187 ? -16.477 -13.248 3.542 1.00 48.50 187 THR A CA 1
ATOM 1428 C C . THR A 1 187 ? -16.090 -13.627 2.113 1.00 48.50 187 THR A C 1
ATOM 1430 O O . THR A 1 187 ? -16.479 -14.669 1.573 1.00 48.50 187 THR A O 1
ATOM 1433 N N . TRP A 1 188 ? -15.321 -12.742 1.483 1.00 38.44 188 TRP A N 1
ATOM 1434 C CA . TRP A 1 188 ? -14.871 -12.810 0.092 1.00 38.44 188 TRP A CA 1
ATOM 1435 C C . TRP A 1 188 ? -14.184 -14.136 -0.289 1.00 38.44 188 TRP A C 1
ATOM 1437 O O . TRP A 1 188 ? -14.238 -14.559 -1.449 1.00 38.44 188 TRP A O 1
ATOM 1447 N N . SER A 1 189 ? -13.648 -14.865 0.694 1.00 40.12 189 SER A N 1
ATOM 1448 C CA . SER A 1 189 ? -13.035 -16.190 0.546 1.00 40.12 189 SER A CA 1
ATOM 1449 C C . SER A 1 189 ? -13.936 -17.221 -0.153 1.00 40.12 189 SER A C 1
ATOM 1451 O O . SER A 1 189 ? -13.438 -18.047 -0.921 1.00 40.12 189 SER A O 1
ATOM 1453 N N . ARG A 1 190 ? -15.267 -17.167 0.037 1.00 42.22 190 ARG A N 1
ATOM 1454 C CA . ARG A 1 190 ? -16.201 -18.125 -0.595 1.00 42.22 190 ARG A CA 1
ATOM 1455 C C . ARG A 1 190 ? -16.530 -17.800 -2.052 1.00 42.22 190 ARG A C 1
ATOM 1457 O O . ARG A 1 190 ? -16.767 -18.724 -2.829 1.00 42.22 190 ARG A O 1
ATOM 1464 N N . TRP A 1 191 ? -16.505 -16.529 -2.457 1.00 44.09 191 TRP A N 1
ATOM 1465 C CA . TRP A 1 191 ? -16.716 -16.156 -3.861 1.00 44.09 191 TRP A CA 1
ATOM 1466 C C . TRP A 1 191 ? -15.512 -16.564 -4.725 1.00 44.09 191 TRP A C 1
ATOM 1468 O O . TRP A 1 191 ? -15.684 -17.151 -5.794 1.00 44.09 191 TRP A O 1
ATOM 1478 N N . PHE A 1 192 ? -14.293 -16.366 -4.212 1.00 42.38 192 PHE A N 1
ATOM 1479 C CA . PHE A 1 192 ? -13.061 -16.742 -4.912 1.00 42.38 192 PHE A CA 1
ATOM 1480 C C . PHE A 1 192 ? -12.855 -18.273 -4.976 1.00 42.38 192 PHE A C 1
ATOM 1482 O O . PHE A 1 192 ? -12.459 -18.796 -6.018 1.00 42.38 192 PHE A O 1
ATOM 1489 N N . GLN A 1 193 ? -13.218 -19.030 -3.926 1.00 45.19 193 GLN A N 1
ATOM 1490 C CA . GLN A 1 193 ? -13.181 -20.506 -3.956 1.00 45.19 193 GLN A CA 1
ATOM 1491 C C . GLN A 1 193 ? -14.233 -21.134 -4.885 1.00 45.19 193 GLN A C 1
ATOM 1493 O O . GLN A 1 193 ? -13.954 -22.159 -5.509 1.00 45.19 193 GLN A O 1
ATOM 1498 N N . ARG A 1 194 ? -15.420 -20.529 -5.049 1.00 38.28 194 ARG A N 1
ATOM 1499 C CA . ARG A 1 194 ? -16.471 -21.066 -5.936 1.00 38.28 194 ARG A CA 1
ATOM 1500 C C . ARG A 1 194 ? -16.091 -20.994 -7.424 1.00 38.28 194 ARG A C 1
ATOM 1502 O O . ARG A 1 194 ? -16.526 -21.846 -8.194 1.00 38.28 194 ARG A O 1
ATOM 1509 N N . ARG A 1 195 ? -15.213 -20.063 -7.825 1.00 44.97 195 ARG A N 1
ATOM 1510 C CA . ARG A 1 195 ? -14.669 -19.987 -9.197 1.00 44.97 195 ARG A CA 1
ATOM 1511 C C . ARG A 1 195 ? -13.593 -21.035 -9.522 1.00 44.97 195 ARG A C 1
ATOM 1513 O O . ARG A 1 195 ? -13.363 -21.281 -10.701 1.00 44.97 195 ARG A O 1
ATOM 1520 N N . ARG A 1 196 ? -12.998 -21.724 -8.533 1.00 46.09 196 ARG A N 1
ATOM 1521 C CA . ARG A 1 196 ? -12.058 -22.845 -8.780 1.00 46.09 196 ARG A CA 1
ATOM 1522 C C . ARG A 1 196 ? -12.720 -24.109 -9.356 1.00 46.09 196 ARG A C 1
ATOM 1524 O O . ARG A 1 196 ? -12.003 -25.007 -9.774 1.00 46.09 196 ARG A O 1
ATOM 1531 N N . ARG A 1 197 ? -14.057 -24.204 -9.404 1.00 38.56 197 ARG A N 1
ATOM 1532 C CA . ARG A 1 197 ? -14.782 -25.385 -9.928 1.00 38.56 197 ARG A CA 1
ATOM 1533 C C . ARG A 1 197 ? -15.365 -25.230 -11.343 1.00 38.56 197 ARG A C 1
ATOM 1535 O O . ARG A 1 197 ? -16.020 -26.155 -11.802 1.00 38.56 197 ARG A O 1
ATOM 1542 N N . GLN A 1 198 ? -15.133 -24.113 -12.042 1.00 39.75 198 GLN A N 1
ATOM 1543 C CA . GLN A 1 198 ? -15.687 -23.873 -13.394 1.00 39.75 198 GLN A CA 1
ATOM 1544 C C . GLN A 1 198 ? -14.652 -23.551 -14.485 1.00 39.75 198 GLN A C 1
ATOM 1546 O O . GLN A 1 198 ? -15.024 -23.113 -15.565 1.00 39.75 198 GLN A O 1
ATOM 1551 N N . ALA A 1 199 ? -13.365 -23.803 -14.250 1.00 35.84 199 ALA A N 1
ATOM 1552 C CA . ALA A 1 199 ? -12.347 -23.719 -15.300 1.00 35.84 199 ALA A CA 1
ATOM 1553 C C . ALA A 1 199 ? -11.604 -25.055 -15.448 1.00 35.84 199 ALA A C 1
ATOM 1555 O O . ALA A 1 199 ? -10.384 -25.130 -15.380 1.00 35.84 199 ALA A O 1
ATOM 1556 N N . VAL A 1 200 ? -12.374 -26.129 -15.619 1.00 43.53 200 VAL A N 1
ATOM 1557 C CA . VAL A 1 200 ? -11.963 -27.269 -16.441 1.00 43.53 200 VAL A CA 1
ATOM 1558 C C . VAL A 1 200 ? -12.859 -27.183 -17.675 1.00 43.53 200 VAL A C 1
ATOM 1560 O O . VAL A 1 200 ? -14.057 -26.966 -17.521 1.00 43.53 200 VAL A O 1
ATOM 1563 N N . VAL A 1 201 ? -12.267 -27.346 -18.860 1.00 36.19 201 VAL A N 1
ATOM 1564 C CA . VAL A 1 201 ? -12.862 -27.205 -20.206 1.00 36.19 201 VAL A CA 1
ATOM 1565 C C . VAL A 1 201 ? -12.792 -25.783 -20.791 1.00 36.19 201 VAL A C 1
ATOM 1567 O O . VAL A 1 201 ? -13.738 -25.010 -20.734 1.00 36.19 201 VAL A O 1
ATOM 1570 N N . CYS A 1 202 ? -11.626 -25.427 -21.340 1.00 27.47 202 CYS A N 1
ATOM 1571 C CA . CYS A 1 202 ? -11.434 -25.238 -22.789 1.00 27.47 202 CYS A CA 1
ATOM 1572 C C . CYS A 1 202 ? -10.036 -24.665 -23.064 1.00 27.47 202 CYS A C 1
ATOM 1574 O O . CYS A 1 202 ? -9.788 -23.464 -22.992 1.00 27.47 202 CYS A O 1
ATOM 1576 N N . TRP A 1 203 ? -9.121 -25.574 -23.390 1.00 29.34 203 TRP A N 1
ATOM 1577 C CA . TRP A 1 203 ? -7.996 -25.304 -24.273 1.00 29.34 203 TRP A CA 1
ATOM 1578 C C . TRP A 1 203 ? -8.525 -24.955 -25.676 1.00 29.34 203 TRP A C 1
ATOM 1580 O O . TRP A 1 203 ? -9.317 -25.726 -26.209 1.00 29.34 203 TRP A O 1
ATOM 1590 N N . LEU A 1 204 ? -8.088 -23.833 -26.259 1.00 29.20 204 LEU A N 1
ATOM 1591 C CA . LEU A 1 204 ? -7.354 -23.753 -27.539 1.00 29.20 204 LEU A CA 1
ATOM 1592 C C . LEU A 1 204 ? -7.088 -22.271 -27.897 1.00 29.20 204 LEU A C 1
ATOM 1594 O O . LEU A 1 204 ? -8.018 -21.465 -27.836 1.00 29.20 204 LEU A O 1
ATOM 1598 N N . PRO A 1 205 ? -5.863 -21.890 -28.306 1.00 35.62 205 PRO A N 1
ATOM 1599 C CA . PRO A 1 205 ? -5.604 -20.591 -28.906 1.00 35.62 205 PRO A CA 1
ATOM 1600 C C . PRO A 1 205 ? -5.899 -20.662 -30.409 1.00 35.62 205 PRO A C 1
ATOM 1602 O O . PRO A 1 205 ? -5.282 -21.436 -31.135 1.00 35.62 205 PRO A O 1
ATOM 1605 N N . LEU A 1 206 ? -6.838 -19.841 -30.871 1.00 36.12 206 LEU A N 1
ATOM 1606 C CA . LEU A 1 206 ? -7.094 -19.594 -32.286 1.00 36.12 206 LEU A CA 1
ATOM 1607 C C . LEU A 1 206 ? -6.785 -18.121 -32.560 1.00 36.12 206 LEU A C 1
ATOM 1609 O O . LEU A 1 206 ? -7.634 -17.266 -32.331 1.00 36.12 206 LEU A O 1
ATOM 1613 N N . TRP A 1 207 ? -5.562 -17.830 -33.001 1.00 36.97 207 TRP A N 1
ATOM 1614 C CA . TRP A 1 207 ? -5.322 -16.754 -33.962 1.00 36.97 207 TRP A CA 1
ATOM 1615 C C . TRP A 1 207 ? -3.979 -16.987 -34.668 1.00 36.97 207 TRP A C 1
ATOM 1617 O O . TRP A 1 207 ? -2.896 -16.730 -34.148 1.00 36.97 207 TRP A O 1
ATOM 1627 N N . GLU A 1 208 ? -4.080 -17.543 -35.870 1.00 34.16 208 GLU A N 1
ATOM 1628 C CA . GLU A 1 208 ? -3.099 -17.388 -36.935 1.00 34.16 208 GLU A CA 1
ATOM 1629 C C . GLU A 1 208 ? -3.156 -15.950 -37.456 1.00 34.16 208 GLU A C 1
ATOM 1631 O O . GLU A 1 208 ? -4.244 -15.411 -37.670 1.00 34.16 208 GLU A O 1
ATOM 1636 N N . SER A 1 209 ? -1.998 -15.350 -37.731 1.00 38.88 209 SER A N 1
ATOM 1637 C CA . SER A 1 209 ? -1.801 -14.491 -38.906 1.00 38.88 209 SER A CA 1
ATOM 1638 C C . SER A 1 209 ? -0.308 -14.266 -39.188 1.00 38.88 209 SER A C 1
ATOM 1640 O O . SER A 1 209 ? 0.511 -14.368 -38.274 1.00 38.88 209 SER A O 1
ATOM 1642 N N . PRO A 1 210 ? 0.061 -14.040 -40.462 1.00 45.12 210 PRO A N 1
ATOM 1643 C CA . PRO A 1 210 ? 1.248 -14.642 -41.059 1.00 45.12 210 PRO A CA 1
ATOM 1644 C C . PRO A 1 210 ? 2.451 -13.695 -41.171 1.00 45.12 210 PRO A C 1
ATOM 1646 O O . PRO A 1 210 ? 2.321 -12.478 -41.283 1.00 45.12 210 PRO A O 1
ATOM 1649 N N . LEU A 1 211 ? 3.638 -14.303 -41.205 1.00 43.50 211 LEU A N 1
ATOM 1650 C CA . LEU A 1 211 ? 4.909 -13.689 -41.596 1.00 43.50 211 LEU A CA 1
ATOM 1651 C C . LEU A 1 211 ? 4.909 -13.356 -43.101 1.00 43.50 211 LEU A C 1
ATOM 1653 O O . LEU A 1 211 ? 4.522 -14.219 -43.892 1.00 43.50 211 LEU A O 1
ATOM 1657 N N . PRO A 1 212 ? 5.438 -12.204 -43.550 1.00 46.78 212 PRO A N 1
ATOM 1658 C CA . PRO A 1 212 ? 5.931 -12.090 -44.913 1.0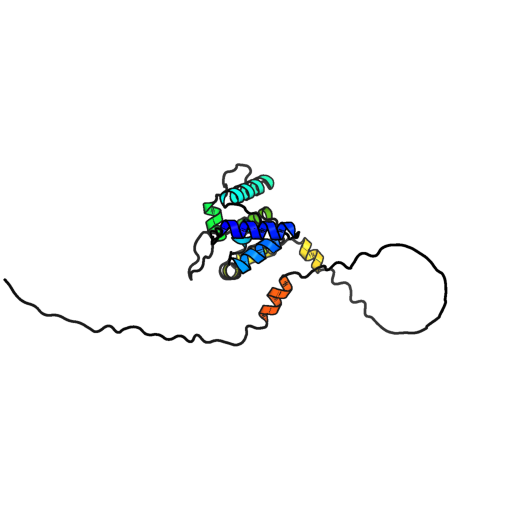0 46.78 212 PRO A CA 1
ATOM 1659 C C . PRO A 1 212 ? 7.325 -12.720 -45.035 1.00 46.78 212 PRO A C 1
ATOM 1661 O O . PRO A 1 212 ? 8.232 -12.483 -44.235 1.00 46.78 212 PRO A O 1
ATOM 1664 N N . ALA A 1 213 ? 7.445 -13.556 -46.061 1.00 42.97 213 ALA A N 1
ATOM 1665 C CA . ALA A 1 213 ? 8.601 -14.355 -46.413 1.00 42.97 213 ALA A CA 1
ATOM 1666 C C . ALA A 1 213 ? 9.831 -13.520 -46.804 1.00 42.97 213 ALA A C 1
ATOM 1668 O O . ALA A 1 213 ? 9.755 -12.548 -47.553 1.00 42.97 213 ALA A O 1
ATOM 1669 N N . VAL A 1 214 ? 10.979 -14.006 -46.342 1.00 40.34 214 VAL A N 1
ATOM 1670 C CA . VAL A 1 214 ? 12.321 -13.737 -46.859 1.00 40.34 214 VAL A CA 1
ATOM 1671 C C . VAL A 1 214 ? 12.499 -14.440 -48.214 1.00 40.34 214 VAL A C 1
ATOM 1673 O O . VAL A 1 214 ? 12.307 -15.649 -48.303 1.00 40.34 214 VAL A O 1
ATOM 1676 N N . TRP A 1 215 ? 12.957 -13.706 -49.228 1.00 47.59 215 TRP A N 1
ATOM 1677 C CA . TRP A 1 215 ? 13.729 -14.212 -50.376 1.00 47.59 215 TRP A CA 1
ATOM 1678 C C . TRP A 1 215 ? 15.027 -13.379 -50.384 1.00 47.59 215 TRP A C 1
ATOM 1680 O O . TRP A 1 215 ? 14.959 -12.156 -50.410 1.00 47.59 215 TRP A O 1
ATOM 1690 N N . GLY A 1 216 ? 16.202 -13.923 -50.040 1.00 37.75 216 GLY A N 1
ATOM 1691 C CA . GLY A 1 216 ? 17.097 -14.675 -50.938 1.00 37.75 216 GLY A CA 1
ATOM 1692 C C . GLY A 1 216 ? 17.928 -13.700 -51.801 1.00 37.75 216 GLY A C 1
ATOM 1693 O O . GLY A 1 216 ? 17.375 -13.127 -52.725 1.00 37.75 216 GLY A O 1
ATOM 1694 N N . ARG A 1 217 ? 19.154 -13.294 -51.402 1.00 39.09 217 ARG A N 1
ATOM 1695 C CA . ARG A 1 217 ? 20.480 -13.811 -51.872 1.00 39.09 217 ARG A CA 1
ATOM 1696 C C . ARG A 1 217 ? 20.627 -13.868 -53.407 1.00 39.09 217 ARG A C 1
ATOM 1698 O O . ARG A 1 217 ? 19.783 -14.485 -54.030 1.00 39.09 217 ARG A O 1
ATOM 1705 N N . THR A 1 218 ? 21.675 -13.392 -54.097 1.00 49.47 218 THR A N 1
ATOM 1706 C CA . THR A 1 218 ? 23.055 -12.915 -53.794 1.00 49.47 218 THR A CA 1
ATOM 1707 C C . THR A 1 218 ? 23.642 -12.227 -55.081 1.00 49.47 218 THR A C 1
ATOM 1709 O O . THR A 1 218 ? 22.831 -11.659 -55.801 1.00 49.47 218 THR A O 1
ATOM 1712 N N . PRO A 1 219 ? 24.965 -12.180 -55.413 1.00 56.22 219 PRO A N 1
ATOM 1713 C CA . PRO A 1 219 ? 25.722 -10.933 -55.610 1.00 56.22 219 PRO A CA 1
ATOM 1714 C C . PRO A 1 219 ? 26.331 -10.795 -57.035 1.00 56.22 219 PRO A C 1
ATOM 1716 O O . PRO A 1 219 ? 26.180 -11.685 -57.866 1.00 56.22 219 PRO A O 1
ATOM 1719 N N . GLY A 1 220 ? 27.096 -9.732 -57.314 1.00 38.12 220 GLY A N 1
ATOM 1720 C CA . GLY A 1 220 ? 28.031 -9.704 -58.458 1.00 38.12 220 GLY A CA 1
ATOM 1721 C C . GLY A 1 220 ? 28.391 -8.301 -58.972 1.00 38.12 220 GLY A C 1
ATOM 1722 O O . GLY A 1 220 ? 27.612 -7.392 -58.723 1.00 38.12 220 GLY A O 1
ATOM 1723 N N . PRO A 1 221 ? 29.566 -8.109 -59.608 1.00 58.94 221 PRO A N 1
ATOM 1724 C CA . PRO A 1 221 ? 30.446 -6.946 -59.399 1.00 58.94 221 PRO A CA 1
ATOM 1725 C C . PRO A 1 221 ? 30.579 -5.996 -60.616 1.00 58.94 221 PRO A C 1
ATOM 1727 O O . PRO A 1 221 ? 29.896 -6.193 -61.613 1.00 58.94 221 PRO A O 1
ATOM 1730 N N . GLU A 1 222 ? 31.525 -5.038 -60.515 1.00 41.59 222 GLU A N 1
ATOM 1731 C CA . GLU A 1 222 ? 32.064 -4.137 -61.570 1.00 41.59 222 GLU A CA 1
ATOM 1732 C C . GLU A 1 222 ? 31.176 -2.937 -61.974 1.00 41.59 222 GLU A C 1
ATOM 1734 O O . GLU A 1 222 ? 29.960 -3.033 -61.979 1.00 41.59 222 GLU A O 1
ATOM 1739 N N . ALA A 1 223 ? 31.668 -1.741 -62.316 1.00 42.88 223 ALA A N 1
ATOM 1740 C CA . ALA A 1 223 ? 33.012 -1.207 -62.526 1.00 42.88 223 ALA A CA 1
ATOM 1741 C C . ALA A 1 223 ? 32.978 0.339 -62.432 1.00 42.88 223 ALA A C 1
ATOM 1743 O O . ALA A 1 223 ? 31.919 0.957 -62.505 1.00 42.88 223 ALA A O 1
ATOM 1744 N N . MET A 1 224 ? 34.175 0.912 -62.274 1.00 45.12 224 MET A N 1
ATOM 1745 C CA . MET A 1 224 ? 34.628 2.253 -62.682 1.00 45.12 224 MET A CA 1
ATOM 1746 C C . MET A 1 224 ? 33.647 3.131 -63.484 1.00 45.12 224 MET A C 1
ATOM 1748 O O . MET A 1 224 ? 33.266 2.766 -64.595 1.00 45.12 224 MET A O 1
ATOM 1752 N N . LEU A 1 225 ? 33.400 4.350 -62.990 1.00 48.66 225 LEU A N 1
ATOM 1753 C CA . LEU A 1 225 ? 33.909 5.623 -63.543 1.00 48.66 225 LEU A CA 1
ATOM 1754 C C . LEU A 1 225 ? 33.527 6.794 -62.626 1.00 48.66 225 LEU A C 1
ATOM 1756 O O . LEU A 1 225 ? 32.383 6.800 -62.122 1.00 48.66 225 LEU A O 1
#

Sequence (225 aa):
MPGAKASLRAEQAELRDRMRALGLGYEQIAAEFTRRYRLRPRAAWRQAYGWSLNQAADQINATAAKIGLDRDGRAAMSGPHLSEYEQWPGHGPQPTGRKPTPHVLALLALTYGTPAVHDLLDMADYDRLSPTDLLILDKRRDPRQAAAGTSAGPLASETTAKPRVTLVPGNDAPGSAQDPVRLTGWTWSRWFQRRRRQAVVCWLPLWESPLPAVWGRTPGPEAML

pLDDT: mean 71.4, std 25.99, range [27.47, 98.19]